Protein AF-A0A850SJZ0-F1 (afdb_monomer)

Sequence (212 aa):
MTDNAKHLRLLLIAAGLAAIGAVYGGTVFASHSFEAGVSGNTIPDNTHVRLDGLTLPAGGVLPLYDASPNFVSGHFLMRAPCDPDTHVPYVTVIAGHVDESAHGTYVDKMPLYYILHASTADSCVYHAHMPDPLNGGAPKITDVALVNLSGESVSFGPGDAADINVQRVLGSMSSAPYDEMKLPADLEHGNPVFDLNDENPDNDGLGFVHEE

Radius of gyration: 21.16 Å; Cα contacts (8 Å, |Δi|>4): 447; chains: 1; bounding box: 70×50×44 Å

Foldseek 3Di:
DDPVVVVVVVVVVVVVVVVVVVVPPDDDDDDDLDDPDLDDDDDKDKFKFDQAQDKAFAQRKFWGFAQPFWFFWDKKKWKAFADQPPRWHQKFKKFEDDDPDLQQDDIWTFEWEWDPVVADPGITMTMGIRRQPAPDTYVTGRTIMITRNNNGMGHGHPPTMMMDITSDTPGGCVVPTDNDGDDPVNDHDTHNYAYLPDPPPCRPSSRDDPDD

Mean predicted aligned error: 11.64 Å

Nearest PDB structures (foldseek):
  6yf6-assembly1_B  TM=3.126E-01  e=2.453E-01  Enterobacter cloacae subsp. cloacae ATCC 13047
  6e1r-assembly1_B  TM=1.909E-01  e=1.849E-01  Acinetobacter phage vB_ApiP_P1
  8f65-assembly1_B  TM=2.297E-01  e=1.007E+00  Orthopoxvirus vaccinia
  8hif-assembly1_C2  TM=1.872E-01  e=1.128E+00  Singapore grouper iridovirus

Solvent-accessible surface area (backbone atoms only — not comparable to full-atom values): 12164 Å² total; per-residue (Å²): 134,64,70,69,64,55,54,54,52,53,53,53,52,53,51,53,53,53,52,57,59,64,76,66,71,77,80,88,81,82,84,76,92,75,65,97,71,85,78,77,98,59,81,66,46,75,49,77,44,84,35,45,78,42,69,45,44,48,75,29,73,45,83,71,45,76,48,73,61,31,22,41,27,36,40,37,38,37,34,41,39,43,43,92,88,76,64,33,36,59,51,22,47,34,28,6,35,82,47,101,43,70,71,53,12,29,46,27,52,42,46,30,35,48,38,71,94,76,35,52,101,75,32,42,27,33,41,28,53,37,45,37,94,80,77,45,50,31,85,56,24,26,28,34,30,40,33,20,56,66,74,49,68,46,66,31,49,89,82,18,28,39,37,39,40,37,54,41,74,79,52,37,45,91,82,59,62,66,94,55,66,33,52,75,87,77,56,72,59,49,34,61,69,28,65,67,78,58,90,52,90,73,56,79,68,76,63,53,76,87,80,131

Secondary structure (DSSP, 8-state):
--THHHHHHHHHHHHHHHHHHHHT-S---------TT--SSPPPEEEEEE-TT-EE-TT-EEEEEE-TTEEEEEEEEEEE-B-TTT--BSSEEEEEE--SSGGG-EEEEPPEEE-GGG-BTTBEEEEEEES-SSS-S-SSBSEEEEE--SSS-EEPPTT-EEEEEEEEEEEETTTS--SS-B-GGGPPSS--EEETTS--TT--SSS-----

Structure (mmCIF, N/CA/C/O backbone):
data_AF-A0A850SJZ0-F1
#
_entry.id   AF-A0A850SJZ0-F1
#
loop_
_atom_site.group_PDB
_atom_site.id
_atom_site.type_symbol
_atom_site.label_atom_id
_atom_site.label_alt_id
_atom_site.label_comp_id
_atom_site.label_asym_id
_atom_site.label_entity_id
_atom_site.label_seq_id
_atom_site.pdbx_PDB_ins_code
_atom_site.Cartn_x
_atom_site.Cartn_y
_atom_site.Cartn_z
_atom_site.occupancy
_atom_site.B_iso_or_equiv
_atom_site.auth_seq_id
_atom_site.auth_comp_id
_atom_site.auth_asym_id
_atom_site.auth_atom_id
_atom_site.pdbx_PDB_model_num
ATOM 1 N N . MET A 1 1 ? -47.475 32.880 -14.400 1.00 51.44 1 MET A N 1
ATOM 2 C CA . MET A 1 1 ? -46.720 31.951 -13.527 1.00 51.44 1 MET A CA 1
ATOM 3 C C . MET A 1 1 ? -47.004 32.332 -12.087 1.00 51.44 1 MET A C 1
ATOM 5 O O . MET A 1 1 ? -46.676 33.445 -11.704 1.00 51.44 1 MET A O 1
ATOM 9 N N . THR A 1 2 ? -47.703 31.470 -11.356 1.00 49.41 2 THR A N 1
ATOM 10 C CA . THR A 1 2 ? -48.229 31.716 -10.004 1.00 49.41 2 THR A CA 1
ATOM 11 C C . THR A 1 2 ? -47.115 31.770 -8.948 1.00 49.41 2 THR A C 1
ATOM 13 O O . THR A 1 2 ? -46.137 31.028 -9.044 1.00 49.41 2 THR A O 1
ATOM 16 N N . ASP A 1 3 ? -47.260 32.645 -7.945 1.00 58.44 3 ASP A N 1
ATOM 17 C CA . ASP A 1 3 ? -46.263 32.926 -6.887 1.00 58.44 3 ASP A CA 1
ATOM 18 C C . ASP A 1 3 ? -45.772 31.681 -6.131 1.00 58.44 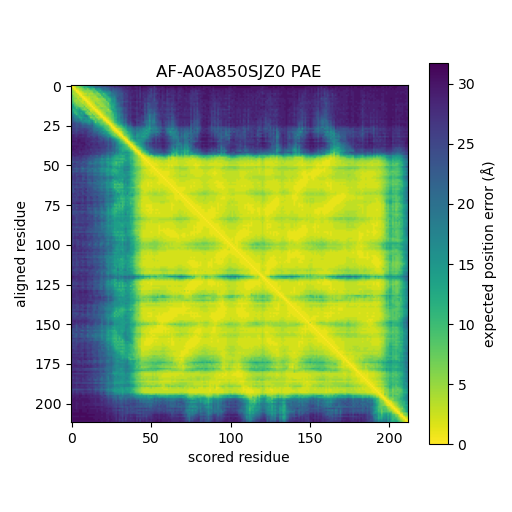3 ASP A C 1
ATOM 20 O O . ASP A 1 3 ? -44.604 31.590 -5.752 1.00 58.44 3 ASP A O 1
ATOM 24 N N . ASN A 1 4 ? -46.618 30.656 -6.014 1.00 51.31 4 ASN A N 1
ATOM 25 C CA . ASN A 1 4 ? -46.263 29.384 -5.381 1.00 51.31 4 ASN A CA 1
ATOM 26 C C . ASN A 1 4 ? -45.086 28.670 -6.066 1.00 51.31 4 ASN A C 1
ATOM 28 O O . ASN A 1 4 ? -44.299 27.999 -5.400 1.00 51.31 4 ASN A O 1
ATOM 32 N N . ALA A 1 5 ? -44.906 28.851 -7.378 1.00 51.59 5 ALA A N 1
ATOM 33 C CA . ALA A 1 5 ? -43.788 28.253 -8.104 1.00 51.59 5 ALA A CA 1
ATOM 34 C C . ALA A 1 5 ? -42.444 28.943 -7.802 1.00 51.59 5 ALA A C 1
ATOM 36 O O . ALA A 1 5 ? -41.392 28.322 -7.950 1.00 51.59 5 ALA A O 1
ATOM 37 N N . LYS A 1 6 ? -42.455 30.213 -7.373 1.00 52.62 6 LYS A N 1
ATOM 38 C CA . LYS A 1 6 ? -41.239 30.953 -6.992 1.00 52.62 6 LYS A CA 1
ATOM 39 C C . LYS A 1 6 ? -40.794 30.602 -5.573 1.00 52.62 6 LYS A C 1
ATOM 41 O O . LYS A 1 6 ? -39.605 30.382 -5.359 1.00 52.62 6 LYS A O 1
ATOM 46 N N . HIS A 1 7 ? -41.735 30.467 -4.637 1.00 50.53 7 HIS A N 1
ATOM 47 C CA . HIS A 1 7 ? -41.432 30.072 -3.257 1.00 50.53 7 HIS A CA 1
ATOM 48 C C . HIS A 1 7 ? -40.914 28.634 -3.153 1.00 50.53 7 HIS A C 1
ATOM 50 O O . HIS A 1 7 ? -39.948 28.389 -2.433 1.00 50.53 7 HIS A O 1
ATOM 56 N N . LEU A 1 8 ? -41.473 27.707 -3.938 1.00 50.34 8 LEU A N 1
ATOM 57 C CA . LEU A 1 8 ? -40.989 26.326 -3.995 1.00 50.34 8 LEU A CA 1
ATOM 58 C C . LEU A 1 8 ? -39.558 26.234 -4.556 1.00 50.34 8 LEU A C 1
ATOM 60 O O . LEU A 1 8 ? -38.746 25.460 -4.060 1.00 50.34 8 LEU A O 1
ATOM 64 N N . ARG A 1 9 ? -39.219 27.068 -5.551 1.00 52.75 9 ARG A N 1
ATOM 65 C CA . ARG A 1 9 ? -37.856 27.147 -6.103 1.00 52.75 9 ARG A CA 1
ATOM 66 C C . ARG A 1 9 ? -36.856 27.738 -5.108 1.00 52.75 9 ARG A C 1
ATOM 68 O O . ARG A 1 9 ? -35.749 27.223 -5.014 1.00 52.75 9 ARG A O 1
ATOM 75 N N . LEU A 1 10 ? -37.237 28.766 -4.345 1.00 55.41 10 LEU A N 1
ATOM 76 C CA . LEU A 1 10 ? -36.365 29.331 -3.306 1.00 55.41 10 LEU A CA 1
ATOM 77 C C . LEU A 1 10 ? -36.090 28.332 -2.170 1.00 55.41 10 LEU A C 1
ATOM 79 O O . LEU A 1 10 ? -34.952 28.225 -1.721 1.00 55.41 10 LEU A O 1
ATOM 83 N N . LEU A 1 11 ? -37.108 27.579 -1.741 1.00 54.34 11 LEU A N 1
ATOM 84 C CA . LEU A 1 11 ? -36.972 26.553 -0.699 1.00 54.34 11 LEU A CA 1
ATOM 85 C C . LEU A 1 11 ? -36.051 25.401 -1.128 1.00 54.34 11 LEU A C 1
ATOM 87 O O . LEU A 1 11 ? -35.230 24.952 -0.332 1.00 54.34 11 LEU A O 1
ATOM 91 N N . LEU A 1 12 ? -36.130 24.967 -2.389 1.00 52.19 12 LEU A N 1
ATOM 92 C CA . LEU A 1 12 ? -35.248 23.924 -2.928 1.00 52.19 12 LEU A CA 1
ATOM 93 C C . LEU A 1 12 ? -33.784 24.382 -3.030 1.00 52.19 12 LEU A C 1
ATOM 95 O O . LEU A 1 12 ? -32.880 23.602 -2.742 1.00 52.19 12 LEU A O 1
ATOM 99 N N . ILE A 1 13 ? -33.539 25.649 -3.378 1.00 55.31 13 ILE A N 1
ATOM 100 C CA . ILE A 1 13 ? -32.178 26.213 -3.432 1.00 55.31 13 ILE A CA 1
ATOM 101 C C . ILE A 1 13 ? -31.584 26.346 -2.021 1.00 55.31 13 ILE A C 1
ATOM 103 O O . ILE A 1 13 ? -30.422 26.003 -1.808 1.00 55.31 13 ILE A O 1
ATOM 107 N N . ALA A 1 14 ? -32.380 26.789 -1.042 1.00 52.88 14 ALA A N 1
ATOM 108 C CA . ALA A 1 14 ? -31.935 26.918 0.346 1.00 52.88 14 ALA A CA 1
ATOM 109 C C . ALA A 1 14 ? -31.625 25.555 0.996 1.00 52.88 14 ALA A C 1
ATOM 111 O O . ALA A 1 14 ? -30.626 25.429 1.702 1.00 52.88 14 ALA A O 1
ATOM 112 N N . ALA A 1 15 ? -32.427 24.523 0.712 1.00 52.44 15 ALA A N 1
ATOM 113 C CA . ALA A 1 15 ? -32.164 23.159 1.174 1.00 52.44 15 ALA A CA 1
ATOM 114 C C . ALA A 1 15 ? -30.906 22.553 0.522 1.00 52.44 15 ALA A C 1
ATOM 116 O O . ALA A 1 15 ? -30.127 21.887 1.201 1.00 52.44 15 ALA A O 1
ATOM 117 N N . GLY A 1 16 ? -30.665 22.834 -0.765 1.00 47.16 16 GLY A N 1
ATOM 118 C CA . GLY A 1 16 ? -29.454 22.399 -1.467 1.00 47.16 16 GLY A CA 1
ATOM 119 C C . GLY A 1 16 ? -28.173 23.019 -0.902 1.00 47.16 16 GLY A C 1
ATOM 120 O O . GLY A 1 16 ? -27.184 22.318 -0.709 1.00 47.16 16 GLY A O 1
ATOM 121 N N . LEU A 1 17 ? -28.194 24.311 -0.559 1.00 48.31 17 LEU A N 1
ATOM 122 C CA . LEU A 1 17 ? -27.042 24.994 0.045 1.00 48.31 17 LEU A CA 1
ATOM 123 C C . LEU A 1 17 ? -26.769 24.539 1.487 1.00 48.31 17 LEU A C 1
ATOM 125 O O . LEU A 1 17 ? -25.610 24.388 1.868 1.00 48.31 17 LEU A O 1
ATOM 129 N N . ALA A 1 18 ? -27.813 24.264 2.275 1.00 48.41 18 ALA A N 1
ATOM 130 C CA . ALA A 1 18 ? -27.659 23.723 3.626 1.00 48.41 18 ALA A CA 1
ATOM 131 C C . ALA A 1 18 ? -27.110 22.282 3.627 1.00 48.41 18 ALA A C 1
ATOM 133 O O . ALA A 1 18 ? -26.319 21.933 4.502 1.00 48.41 18 ALA A O 1
ATOM 134 N N . ALA A 1 19 ? -27.462 21.467 2.626 1.00 48.28 19 ALA A N 1
ATOM 135 C CA . ALA A 1 19 ? -26.915 20.120 2.470 1.00 48.28 19 ALA A CA 1
ATOM 136 C C . ALA A 1 19 ? -25.419 20.132 2.108 1.00 48.28 19 ALA A C 1
ATOM 138 O O . ALA A 1 19 ? -24.661 19.324 2.634 1.00 48.28 19 ALA A O 1
ATOM 139 N N . ILE A 1 20 ? -24.965 21.085 1.285 1.00 48.12 20 ILE A N 1
ATOM 140 C CA . ILE A 1 20 ? -23.541 21.208 0.922 1.00 48.12 20 ILE A CA 1
ATOM 141 C C . ILE A 1 20 ? -22.695 21.642 2.133 1.00 48.12 20 ILE A C 1
ATOM 143 O O . ILE A 1 20 ? -21.594 21.132 2.326 1.00 48.12 20 ILE A O 1
ATOM 147 N N . GLY A 1 21 ? -23.220 22.525 2.991 1.00 41.19 21 GLY A N 1
ATOM 148 C CA . GLY A 1 21 ? -22.529 22.959 4.213 1.00 41.19 21 GLY A CA 1
ATOM 149 C C . GLY A 1 21 ? -22.408 21.877 5.294 1.00 41.19 21 GLY A C 1
ATOM 150 O O . GLY A 1 21 ? -21.453 21.896 6.065 1.00 41.19 21 GLY A O 1
ATOM 151 N N . ALA A 1 22 ? -23.338 20.917 5.339 1.00 47.00 22 ALA A N 1
ATOM 152 C CA . ALA A 1 22 ? -23.324 19.826 6.317 1.00 47.00 22 ALA A CA 1
ATOM 153 C C . ALA A 1 22 ? -22.385 18.666 5.934 1.00 47.00 22 ALA A C 1
ATOM 155 O O . ALA A 1 22 ? -21.908 17.960 6.817 1.00 47.00 22 ALA A O 1
ATOM 156 N N . VAL A 1 23 ? -22.087 18.479 4.642 1.00 48.69 23 VAL A N 1
ATOM 157 C CA . VAL A 1 23 ? -21.205 17.393 4.168 1.00 48.69 23 VAL A CA 1
ATOM 158 C C . VAL A 1 23 ? -19.716 17.733 4.347 1.00 48.69 23 VAL A C 1
ATOM 160 O O . VAL A 1 23 ? -18.896 16.832 4.479 1.00 48.69 23 VAL A O 1
ATOM 163 N N . TYR A 1 24 ? -19.360 19.018 4.451 1.00 45.69 24 TYR A N 1
ATOM 164 C CA . TYR A 1 24 ? -17.977 19.485 4.648 1.00 45.69 24 TYR A CA 1
ATOM 165 C C . TYR A 1 24 ? -17.712 20.034 6.059 1.00 45.69 24 TYR A C 1
ATOM 167 O O . TYR A 1 24 ? -16.900 20.940 6.256 1.00 45.69 24 TYR A O 1
ATOM 175 N N . GLY A 1 25 ? -18.396 19.477 7.060 1.00 40.09 25 GLY A N 1
ATOM 176 C CA . GLY A 1 25 ? -18.125 19.734 8.471 1.00 40.09 25 GLY A CA 1
ATOM 177 C C . GLY A 1 25 ? -16.772 19.173 8.918 1.00 40.09 25 GLY A C 1
ATOM 178 O O . GLY A 1 25 ? -16.722 18.124 9.543 1.00 40.09 25 GLY A O 1
ATOM 179 N N . GLY A 1 26 ? -15.696 19.908 8.628 1.00 48.97 26 GLY A N 1
ATOM 180 C CA . GLY A 1 26 ? -14.505 19.999 9.475 1.00 48.97 26 GLY A CA 1
ATOM 181 C C . GLY A 1 26 ? -13.497 18.851 9.433 1.00 48.97 26 GLY A C 1
ATOM 182 O O . GLY A 1 26 ? -13.358 18.131 10.410 1.00 48.97 26 GLY A O 1
ATOM 183 N N . THR A 1 27 ? -12.666 18.809 8.392 1.00 46.19 27 THR A N 1
ATOM 184 C CA . THR A 1 27 ? -11.264 18.368 8.509 1.00 46.19 27 THR A CA 1
ATOM 185 C C . THR A 1 27 ? -10.420 19.240 7.584 1.00 46.19 27 THR A C 1
ATOM 187 O O . THR A 1 27 ? -10.569 19.185 6.364 1.00 46.19 27 THR A O 1
ATOM 190 N N . VAL A 1 28 ? -9.573 20.096 8.157 1.00 38.41 28 VAL A N 1
ATOM 191 C CA . VAL A 1 28 ? -8.535 20.809 7.403 1.00 38.41 28 VAL A CA 1
ATOM 192 C C . VAL A 1 28 ? -7.341 19.869 7.333 1.00 38.41 28 VAL A C 1
ATOM 194 O O . VAL A 1 28 ? -6.724 19.595 8.358 1.00 38.41 28 VAL A O 1
ATOM 197 N N . PHE A 1 29 ? -7.043 19.354 6.143 1.00 43.47 29 PHE A N 1
ATOM 198 C CA . PHE A 1 29 ? -5.840 18.564 5.907 1.00 43.47 29 PHE A CA 1
ATOM 199 C C . PHE A 1 29 ? -4.697 19.510 5.563 1.00 43.47 29 PHE A C 1
ATOM 201 O O . PHE A 1 29 ? -4.763 20.246 4.579 1.00 43.47 29 PHE A O 1
ATOM 208 N N . ALA A 1 30 ? -3.659 19.505 6.391 1.00 31.55 30 ALA A N 1
ATOM 209 C CA . ALA A 1 30 ? -2.371 20.054 6.013 1.00 31.55 30 ALA A CA 1
ATOM 210 C C . ALA A 1 30 ? -1.538 18.893 5.457 1.00 31.55 30 ALA A C 1
ATOM 212 O O . ALA A 1 30 ? -1.035 18.080 6.228 1.00 31.55 30 ALA A O 1
ATOM 213 N N . SER A 1 31 ? -1.431 18.786 4.130 1.00 39.19 31 SER A N 1
ATOM 214 C CA . SER A 1 31 ? -0.397 17.951 3.519 1.00 39.19 31 SER A CA 1
ATOM 215 C C . SER A 1 31 ? 0.892 18.769 3.447 1.00 39.19 31 SER A C 1
ATOM 217 O O . SER A 1 31 ? 0.898 19.929 3.025 1.00 39.19 31 SER A O 1
ATOM 219 N N . HIS A 1 32 ? 1.996 18.195 3.917 1.00 39.34 32 HIS A N 1
ATOM 220 C CA . HIS A 1 32 ? 3.305 18.834 3.875 1.00 39.34 32 HIS A CA 1
ATOM 221 C C . HIS A 1 32 ? 4.203 18.035 2.932 1.00 39.34 32 HIS A C 1
ATOM 223 O O . HIS A 1 32 ? 4.752 17.013 3.314 1.00 39.34 32 HIS A O 1
ATOM 229 N N . SER A 1 33 ? 4.399 18.520 1.705 1.00 40.00 33 SER A N 1
ATOM 230 C CA . SER A 1 33 ? 5.381 17.979 0.751 1.00 40.00 33 SER A CA 1
ATOM 231 C C . SER A 1 33 ? 6.825 18.419 1.068 1.00 40.00 33 SER A C 1
ATOM 233 O O . SER A 1 33 ? 7.632 18.605 0.159 1.00 40.00 33 SER A O 1
ATOM 235 N N . PHE A 1 34 ? 7.146 18.675 2.341 1.00 38.09 34 PHE A N 1
ATOM 236 C CA . PHE A 1 34 ? 8.457 19.161 2.774 1.00 38.09 34 PHE A CA 1
ATOM 237 C C . PHE A 1 34 ? 9.263 18.026 3.411 1.00 38.09 34 PHE A C 1
ATOM 239 O O . PHE A 1 34 ? 9.360 17.929 4.629 1.00 38.09 34 PHE A O 1
ATOM 246 N N . GLU A 1 35 ? 9.918 17.222 2.577 1.00 40.75 35 GLU A N 1
ATOM 247 C CA . GLU A 1 35 ? 11.241 16.720 2.939 1.00 40.75 35 GLU A CA 1
ATOM 248 C C . GLU A 1 35 ? 12.285 17.677 2.365 1.00 40.75 35 GLU A C 1
ATOM 250 O O . GLU A 1 35 ? 12.210 18.120 1.214 1.00 40.75 35 GLU A O 1
ATOM 255 N N . ALA A 1 36 ? 13.250 18.054 3.198 1.00 34.31 36 ALA A N 1
ATOM 256 C CA . ALA A 1 36 ? 14.360 18.899 2.804 1.00 34.31 36 ALA A CA 1
ATOM 257 C C . ALA A 1 36 ? 15.177 18.211 1.693 1.00 34.31 36 ALA A C 1
ATOM 259 O O . ALA A 1 36 ? 16.064 17.416 1.981 1.00 34.31 36 ALA A O 1
ATOM 260 N N . GLY A 1 37 ? 14.904 18.540 0.424 1.00 38.34 37 GLY A N 1
ATOM 261 C CA . GLY A 1 37 ? 15.808 18.208 -0.681 1.00 38.34 37 GLY A CA 1
ATOM 262 C C . GLY A 1 37 ? 15.217 17.579 -1.942 1.00 38.34 37 GLY A C 1
ATOM 263 O O . GLY A 1 37 ? 15.934 16.829 -2.612 1.00 38.34 37 GLY A O 1
ATOM 264 N N . VAL A 1 38 ? 13.989 17.906 -2.362 1.00 42.34 38 VAL A N 1
ATOM 265 C CA . VAL A 1 38 ? 13.648 17.706 -3.784 1.00 42.34 38 VAL A CA 1
ATOM 266 C C . VAL A 1 38 ? 14.448 18.719 -4.612 1.00 42.34 38 VAL A C 1
ATOM 268 O O . VAL A 1 38 ? 14.081 19.882 -4.754 1.00 42.34 38 VAL A O 1
ATOM 271 N N . SER A 1 39 ? 15.602 18.274 -5.109 1.00 40.22 39 SER A N 1
ATOM 272 C CA . SER A 1 39 ? 16.396 18.970 -6.124 1.00 40.22 39 SER A CA 1
ATOM 273 C C . SER A 1 39 ? 16.107 18.349 -7.491 1.00 40.22 39 SER A C 1
ATOM 275 O O . SER A 1 39 ? 16.222 17.134 -7.646 1.00 40.22 39 SER A O 1
ATOM 277 N N . GLY A 1 40 ? 15.710 19.162 -8.477 1.00 53.31 40 GLY A N 1
ATOM 278 C CA . GLY A 1 40 ? 15.494 18.711 -9.857 1.00 53.31 40 GLY A CA 1
ATOM 279 C C . GLY A 1 40 ? 14.222 19.248 -10.522 1.00 53.31 40 GLY A C 1
ATOM 280 O O . GLY A 1 40 ? 13.590 20.175 -10.029 1.00 53.31 40 GLY A O 1
ATOM 281 N N . ASN A 1 41 ? 13.869 18.653 -11.668 1.00 51.41 41 ASN A N 1
ATOM 282 C CA . ASN A 1 41 ? 12.732 19.028 -12.525 1.00 51.41 41 ASN A CA 1
ATOM 283 C C . ASN A 1 41 ? 11.428 18.265 -12.196 1.00 51.41 41 ASN A C 1
ATOM 285 O O . ASN A 1 41 ? 10.561 18.146 -13.060 1.00 51.41 41 ASN A O 1
ATOM 289 N N . THR A 1 42 ? 11.288 17.699 -10.996 1.00 55.94 42 THR A N 1
ATOM 290 C CA . THR A 1 42 ? 10.080 16.964 -10.586 1.00 55.94 42 THR A CA 1
ATOM 291 C C . THR A 1 42 ? 9.233 17.827 -9.659 1.00 55.94 42 THR A C 1
ATOM 293 O O . THR A 1 42 ? 9.749 18.447 -8.732 1.00 55.94 42 THR A O 1
ATOM 296 N N . ILE A 1 43 ? 7.929 17.895 -9.928 1.00 58.28 43 ILE A N 1
ATOM 297 C CA . ILE A 1 43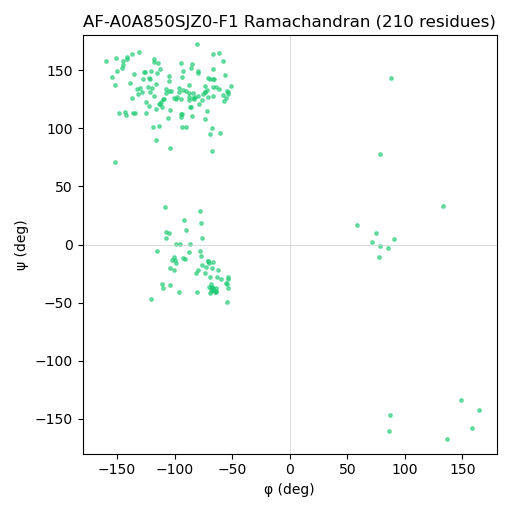 ? 6.955 18.485 -9.006 1.00 58.28 43 ILE A CA 1
ATOM 298 C C . ILE A 1 43 ? 6.558 17.358 -8.047 1.00 58.28 43 ILE A C 1
ATOM 300 O O . ILE A 1 43 ? 6.054 16.346 -8.536 1.00 58.28 43 ILE A O 1
ATOM 304 N N . PRO A 1 44 ? 6.807 17.485 -6.731 1.00 65.62 44 PRO A N 1
ATOM 305 C CA . PRO A 1 44 ? 6.317 16.519 -5.760 1.00 65.62 44 PRO A CA 1
ATOM 306 C C . PRO A 1 44 ? 4.796 16.432 -5.846 1.00 65.62 44 PRO A C 1
ATOM 308 O O . PRO A 1 44 ? 4.122 17.463 -5.809 1.00 65.62 44 PRO A O 1
ATOM 311 N N . ASP A 1 45 ? 4.277 15.218 -5.966 1.00 78.69 45 ASP A N 1
ATOM 312 C CA . ASP A 1 45 ? 2.841 14.948 -5.966 1.00 78.69 45 ASP A CA 1
ATOM 313 C C . ASP A 1 45 ? 2.451 14.343 -4.615 1.00 78.69 45 ASP A C 1
ATOM 315 O O . ASP A 1 45 ? 3.246 13.637 -3.987 1.00 78.69 45 ASP A O 1
ATOM 319 N N . ASN A 1 46 ? 1.259 14.666 -4.123 1.00 83.19 46 ASN A N 1
ATOM 320 C CA . ASN A 1 46 ? 0.734 14.061 -2.907 1.00 83.19 46 ASN A CA 1
ATOM 321 C C . ASN A 1 46 ? -0.744 13.711 -3.082 1.00 83.19 46 ASN A C 1
ATOM 323 O O . ASN A 1 46 ? -1.565 14.576 -3.395 1.00 83.19 46 ASN A O 1
ATOM 327 N N . THR A 1 47 ? -1.075 12.451 -2.816 1.00 85.31 47 THR A N 1
ATOM 328 C CA . THR A 1 47 ? -2.446 11.970 -2.696 1.00 85.31 47 THR A CA 1
ATOM 329 C C . THR A 1 47 ? -2.766 11.611 -1.251 1.00 85.31 47 THR A C 1
ATOM 331 O O . THR A 1 47 ? -2.119 10.751 -0.665 1.00 85.31 47 THR A O 1
ATOM 334 N N . HIS A 1 48 ? -3.832 12.211 -0.719 1.00 89.12 48 HIS A N 1
ATOM 335 C CA . HIS A 1 48 ? -4.375 11.895 0.598 1.00 89.12 48 HIS A CA 1
ATOM 336 C C . HIS A 1 48 ? -5.765 11.266 0.460 1.00 89.12 48 HIS A C 1
ATOM 338 O O . HIS A 1 48 ? -6.685 11.887 -0.081 1.00 89.12 48 HIS A O 1
ATOM 344 N N . VAL A 1 49 ? -5.933 10.049 0.969 1.00 91.69 49 VAL A N 1
ATOM 345 C CA . VAL A 1 49 ? -7.177 9.278 0.902 1.00 91.69 49 VAL A CA 1
ATOM 346 C C . VAL A 1 49 ? -7.699 9.052 2.311 1.00 91.69 49 VAL A C 1
ATOM 348 O O . VAL A 1 49 ? -7.084 8.364 3.121 1.00 91.69 49 VAL A O 1
ATOM 351 N N . ARG A 1 50 ? -8.879 9.604 2.594 1.00 92.88 50 ARG A N 1
ATOM 352 C CA . ARG A 1 50 ? -9.626 9.263 3.805 1.00 92.88 50 ARG A CA 1
ATOM 353 C C . ARG A 1 50 ? -10.180 7.852 3.679 1.00 92.88 50 ARG A C 1
ATOM 355 O O . ARG A 1 50 ? -10.869 7.555 2.703 1.00 92.88 50 ARG A O 1
ATOM 362 N N . LEU A 1 51 ? -9.898 7.016 4.671 1.00 95.00 51 LEU A N 1
ATOM 363 C CA . LEU A 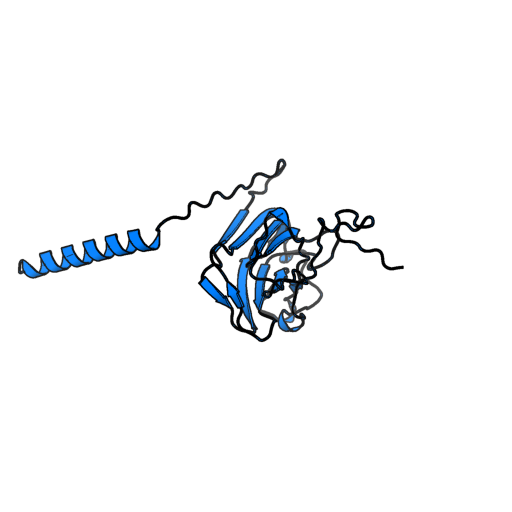1 51 ? -10.410 5.650 4.735 1.00 95.00 51 LEU A CA 1
ATOM 364 C C . LEU A 1 51 ? -11.549 5.523 5.745 1.00 95.00 51 LEU A C 1
ATOM 366 O O . LEU A 1 51 ? -12.342 4.594 5.653 1.00 95.00 51 LEU A O 1
ATOM 370 N N . ASP A 1 52 ? -11.658 6.458 6.686 1.00 92.12 52 ASP A N 1
ATOM 371 C CA . ASP A 1 52 ? -12.622 6.401 7.774 1.00 92.12 52 ASP A CA 1
ATOM 372 C C . ASP A 1 52 ? -14.075 6.198 7.308 1.00 92.12 52 ASP A C 1
ATOM 374 O O . ASP A 1 52 ? -14.591 6.897 6.435 1.00 92.12 52 ASP A O 1
ATOM 378 N N . GLY A 1 53 ? -14.745 5.209 7.908 1.00 91.31 53 GLY A N 1
ATOM 379 C CA . GLY A 1 53 ? -16.119 4.841 7.563 1.00 91.31 53 GLY A CA 1
ATOM 380 C C . GLY A 1 53 ? -16.261 4.000 6.290 1.00 91.31 53 GLY A C 1
ATOM 381 O O . GLY A 1 53 ? -17.383 3.614 5.954 1.00 91.31 53 GLY A O 1
ATOM 382 N N . LEU A 1 54 ? -15.164 3.683 5.592 1.00 95.12 54 LEU A N 1
ATOM 383 C CA . LEU A 1 54 ? -15.171 2.700 4.512 1.00 95.12 54 LEU A CA 1
ATOM 384 C C . LEU A 1 54 ? -15.126 1.275 5.076 1.00 95.12 54 LEU A C 1
ATOM 386 O O . LEU A 1 54 ? -14.478 0.991 6.084 1.00 95.12 54 LEU A O 1
ATOM 390 N N . THR A 1 55 ? -15.773 0.355 4.366 1.00 97.06 55 THR A N 1
ATOM 391 C CA . THR A 1 55 ? -15.630 -1.086 4.584 1.00 97.06 55 THR A CA 1
ATOM 392 C C . THR A 1 55 ? -15.162 -1.722 3.285 1.00 97.06 55 THR A C 1
ATOM 394 O O . THR A 1 55 ? -15.861 -1.659 2.272 1.00 97.06 55 THR A O 1
ATOM 397 N N . LEU A 1 56 ? -13.987 -2.345 3.314 1.00 96.06 56 LEU A N 1
ATOM 398 C CA . LEU A 1 56 ? -13.429 -3.082 2.189 1.00 96.06 56 LEU A CA 1
ATOM 399 C C . LEU A 1 56 ? -13.831 -4.560 2.327 1.00 96.06 56 LEU A C 1
ATOM 401 O O . LEU A 1 56 ? -13.390 -5.214 3.274 1.00 96.06 56 LEU A O 1
ATOM 405 N N . PRO A 1 57 ? -14.681 -5.112 1.441 1.00 96.31 57 PRO A N 1
ATOM 406 C CA . PRO A 1 57 ? -15.073 -6.519 1.515 1.00 96.31 57 PRO A CA 1
ATOM 407 C C . PRO A 1 57 ? -13.883 -7.445 1.239 1.00 96.31 57 PRO A C 1
ATOM 409 O O . PRO A 1 57 ? -12.881 -7.007 0.678 1.00 96.31 57 PRO A O 1
ATOM 412 N N . ALA A 1 58 ? -14.002 -8.726 1.593 1.00 95.12 58 ALA A N 1
ATOM 413 C CA . ALA A 1 58 ? -13.004 -9.738 1.244 1.00 95.12 58 ALA A CA 1
ATOM 414 C C . ALA A 1 58 ? -12.749 -9.772 -0.276 1.00 95.12 58 ALA A C 1
ATOM 416 O O . ALA A 1 58 ? -13.693 -9.768 -1.070 1.00 95.12 58 ALA A O 1
ATOM 417 N N . GLY A 1 59 ? -11.478 -9.769 -0.683 1.00 91.00 59 GLY A N 1
ATOM 418 C CA . GLY A 1 59 ? -11.052 -9.637 -2.082 1.00 91.00 59 GLY A CA 1
ATOM 419 C C . GLY A 1 59 ? -11.256 -8.240 -2.680 1.00 91.00 59 GLY A C 1
ATOM 420 O O . GLY A 1 59 ? -10.991 -8.032 -3.862 1.00 91.00 59 GLY A O 1
ATOM 421 N N . GLY A 1 60 ? -11.746 -7.279 -1.894 1.00 93.12 60 GLY A N 1
ATOM 422 C CA . GLY A 1 60 ? -11.934 -5.900 -2.317 1.00 93.12 60 GLY A CA 1
ATOM 423 C C . GLY A 1 60 ? -10.601 -5.214 -2.598 1.00 93.12 60 GLY A C 1
ATOM 424 O O . GLY A 1 60 ? -9.623 -5.418 -1.878 1.00 93.12 60 GLY A O 1
ATOM 425 N N . VAL A 1 61 ? -10.593 -4.368 -3.626 1.00 92.69 61 VAL A N 1
ATOM 426 C CA . VAL A 1 61 ? -9.445 -3.552 -4.029 1.00 92.69 61 VAL A CA 1
ATOM 427 C C . VAL A 1 61 ? -9.853 -2.085 -3.973 1.00 92.69 61 VAL A C 1
ATOM 429 O O . VAL A 1 61 ? -10.895 -1.710 -4.511 1.00 92.69 61 VAL A O 1
ATOM 432 N N . LEU A 1 62 ? -9.028 -1.260 -3.337 1.00 95.38 62 LEU A N 1
ATOM 433 C CA . LEU A 1 62 ? -9.147 0.191 -3.322 1.00 95.38 62 LEU A CA 1
ATOM 434 C C . LEU A 1 62 ? -7.884 0.793 -3.957 1.00 95.38 62 LEU A C 1
ATOM 436 O O . LEU A 1 62 ? -6.845 0.854 -3.294 1.00 95.38 62 LEU A O 1
ATOM 440 N N . PRO A 1 63 ? -7.948 1.224 -5.228 1.00 93.31 63 PRO A N 1
ATOM 441 C CA . PRO A 1 63 ? -6.860 1.961 -5.861 1.00 93.31 63 PRO A CA 1
ATOM 442 C C . PRO A 1 63 ? -6.610 3.273 -5.115 1.00 93.31 63 PRO A C 1
ATOM 444 O O . PRO A 1 63 ? -7.562 3.992 -4.800 1.00 93.31 63 PRO A O 1
ATOM 447 N N . LEU A 1 64 ? -5.345 3.579 -4.834 1.00 93.94 64 LEU A N 1
ATOM 448 C CA . LEU A 1 64 ? -4.950 4.813 -4.153 1.00 93.94 64 LEU A CA 1
ATOM 449 C C . LEU A 1 64 ? -4.222 5.778 -5.087 1.00 93.94 64 LEU A C 1
ATOM 451 O O . LEU A 1 64 ? -4.417 6.985 -4.973 1.00 93.94 64 LEU A O 1
ATOM 455 N N . TYR A 1 65 ? -3.389 5.261 -5.991 1.00 93.50 65 TYR A N 1
ATOM 456 C CA . TYR A 1 65 ? -2.567 6.083 -6.873 1.00 93.50 65 TYR A CA 1
ATOM 457 C C . TYR A 1 65 ? -2.220 5.354 -8.168 1.00 93.50 65 TYR A C 1
ATOM 459 O O . TYR A 1 65 ? -1.992 4.146 -8.140 1.00 93.50 65 TYR A O 1
ATOM 467 N N . ASP A 1 66 ? -2.158 6.111 -9.263 1.00 89.81 66 ASP A N 1
ATOM 468 C CA . ASP A 1 66 ? -1.737 5.666 -10.592 1.00 89.81 66 ASP A CA 1
ATOM 469 C C . ASP A 1 66 ? -0.952 6.806 -11.266 1.00 89.81 66 ASP A C 1
ATOM 471 O O . ASP A 1 66 ? -1.490 7.882 -11.545 1.00 89.81 66 ASP A O 1
ATOM 475 N N . ALA A 1 67 ? 0.339 6.577 -11.491 1.00 89.81 67 ALA A N 1
ATOM 476 C CA . ALA A 1 67 ? 1.254 7.477 -12.191 1.00 89.81 67 ALA A CA 1
ATOM 477 C C . ALA A 1 67 ? 1.629 6.980 -13.591 1.00 89.81 67 ALA A C 1
ATOM 479 O O . ALA A 1 67 ? 2.552 7.526 -14.217 1.00 89.81 67 ALA A O 1
ATOM 480 N N . SER A 1 68 ? 0.942 5.955 -14.098 1.00 82.50 68 SER A N 1
ATOM 481 C CA . SER A 1 68 ? 1.225 5.350 -15.391 1.00 82.50 68 SER A CA 1
ATOM 482 C C . SER A 1 68 ? 1.316 6.407 -16.503 1.00 82.50 68 SER A C 1
ATOM 484 O O . SER A 1 68 ? 0.518 7.345 -16.569 1.00 82.50 68 SER A O 1
ATOM 486 N N . PRO A 1 69 ? 2.315 6.301 -17.400 1.00 87.19 69 PRO A N 1
ATOM 487 C CA . PRO A 1 69 ? 3.277 5.205 -17.520 1.00 87.19 69 PRO A CA 1
ATOM 488 C C . PRO A 1 69 ? 4.561 5.403 -16.687 1.00 87.19 69 PRO A C 1
ATOM 490 O O . PRO A 1 69 ? 5.555 4.731 -16.959 1.00 87.19 69 PRO A O 1
ATOM 493 N N . ASN A 1 70 ? 4.615 6.361 -15.758 1.00 89.19 70 ASN A N 1
ATOM 494 C CA . ASN A 1 70 ? 5.850 6.781 -15.092 1.00 89.19 70 ASN A CA 1
ATOM 495 C C . ASN A 1 70 ? 6.126 5.991 -13.814 1.00 89.19 70 ASN A C 1
ATOM 497 O O . ASN A 1 70 ? 5.276 5.906 -12.934 1.00 89.19 70 ASN A O 1
ATOM 501 N N . PHE A 1 71 ? 7.361 5.511 -13.667 1.00 91.56 71 PHE A N 1
ATOM 502 C CA . PHE A 1 71 ? 7.825 4.965 -12.396 1.00 91.56 71 PHE A CA 1
ATOM 503 C C . PHE A 1 71 ? 8.066 6.084 -11.405 1.00 91.56 71 PHE A C 1
ATOM 505 O O . PHE A 1 71 ? 8.776 7.041 -11.723 1.00 91.56 71 PHE A O 1
ATOM 512 N N . VAL A 1 72 ? 7.534 5.940 -10.201 1.00 91.69 72 VAL A N 1
ATOM 513 C CA . VAL A 1 72 ? 7.650 6.933 -9.139 1.00 91.69 72 VAL A CA 1
ATOM 514 C C . VAL A 1 72 ? 8.457 6.409 -7.964 1.00 91.69 72 VAL A C 1
ATOM 516 O O . VAL A 1 72 ? 8.578 5.204 -7.743 1.00 91.69 72 VAL A O 1
ATOM 519 N N . SER A 1 73 ? 9.024 7.349 -7.214 1.00 92.12 73 SER A N 1
ATOM 520 C CA . SER A 1 73 ? 9.603 7.088 -5.907 1.00 92.12 73 SER A CA 1
ATOM 521 C C . SER A 1 73 ? 9.196 8.137 -4.889 1.00 92.12 73 SER A C 1
ATOM 523 O O . SER A 1 73 ? 9.027 9.310 -5.236 1.00 92.12 73 SER A O 1
ATOM 525 N N . GLY A 1 74 ? 9.053 7.703 -3.641 1.00 91.88 74 GLY A N 1
ATOM 526 C CA . GLY A 1 74 ? 8.718 8.540 -2.503 1.00 91.88 74 GLY A CA 1
ATOM 527 C C . GLY A 1 74 ? 8.266 7.701 -1.313 1.00 91.88 74 GLY A C 1
ATOM 528 O O . GLY A 1 74 ? 8.803 6.615 -1.095 1.00 91.88 74 GLY A O 1
ATOM 529 N N . HIS A 1 75 ? 7.274 8.197 -0.578 1.00 93.56 75 HIS A N 1
ATOM 530 C CA . HIS A 1 75 ? 6.836 7.627 0.694 1.00 93.56 75 HIS A CA 1
ATOM 531 C C . HIS A 1 75 ? 5.343 7.337 0.706 1.00 93.56 75 HIS A C 1
ATOM 533 O O . HIS A 1 75 ? 4.545 8.046 0.090 1.00 93.56 75 HIS A O 1
ATOM 539 N N . PHE A 1 76 ? 4.973 6.306 1.448 1.00 95.31 76 PHE A N 1
ATOM 540 C CA . PHE A 1 76 ? 3.601 5.956 1.763 1.00 95.31 76 PHE A CA 1
ATOM 541 C C . PHE A 1 76 ? 3.414 5.999 3.275 1.00 95.31 76 PHE A C 1
ATOM 543 O O . PHE A 1 76 ? 4.234 5.472 4.026 1.00 95.31 76 PHE A O 1
ATOM 550 N N . LEU A 1 77 ? 2.328 6.613 3.725 1.00 95.81 77 LEU A N 1
ATOM 551 C CA . LEU A 1 77 ? 1.909 6.616 5.117 1.00 95.81 77 LEU A CA 1
ATOM 552 C C . LEU A 1 77 ? 0.496 6.052 5.193 1.00 95.81 77 LEU A C 1
ATOM 554 O O . LEU A 1 77 ? -0.374 6.447 4.424 1.00 95.81 77 LEU A O 1
ATOM 558 N N . MET A 1 78 ? 0.233 5.166 6.144 1.00 96.56 78 MET A N 1
ATOM 559 C CA . MET A 1 78 ? -1.113 4.651 6.368 1.00 96.56 78 MET A CA 1
ATOM 560 C C . MET A 1 78 ? -1.413 4.545 7.844 1.00 96.56 78 MET A C 1
ATOM 562 O O . MET A 1 78 ? -0.595 4.071 8.623 1.00 96.56 78 MET A O 1
ATOM 566 N N . ARG A 1 79 ? -2.635 4.919 8.202 1.00 96.31 79 ARG A N 1
ATOM 56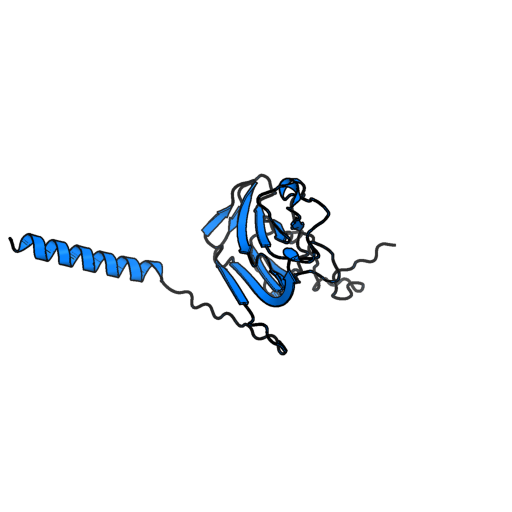7 C CA . ARG A 1 79 ? -3.271 4.546 9.454 1.00 96.31 79 ARG A CA 1
ATOM 568 C C . ARG A 1 79 ? -4.438 3.615 9.146 1.00 96.31 79 ARG A C 1
ATOM 570 O O . ARG A 1 79 ? -5.336 4.001 8.399 1.00 96.31 79 ARG A O 1
ATOM 577 N N . ALA A 1 80 ? -4.407 2.409 9.700 1.00 96.50 80 ALA A N 1
ATOM 578 C CA . ALA A 1 80 ? -5.379 1.356 9.416 1.00 96.50 80 ALA A CA 1
ATOM 579 C C . ALA A 1 80 ? -5.552 0.412 10.619 1.00 96.50 80 ALA A C 1
ATOM 581 O O . ALA A 1 80 ? -4.663 0.349 11.477 1.00 96.50 80 ALA A O 1
ATOM 582 N N . PRO A 1 81 ? -6.662 -0.347 10.685 1.00 95.62 81 PRO A N 1
ATOM 583 C CA . PRO A 1 81 ? -6.843 -1.363 11.710 1.00 95.62 81 PRO A CA 1
ATOM 584 C C . PRO A 1 81 ? -5.822 -2.492 11.523 1.00 95.62 81 PRO A C 1
ATOM 586 O O . PRO A 1 81 ? -5.495 -2.893 10.399 1.00 95.62 81 PRO A O 1
ATOM 589 N N . CYS A 1 82 ? -5.329 -3.004 12.641 1.00 94.50 82 CYS A N 1
ATOM 590 C CA . CYS A 1 82 ? -4.233 -3.959 12.692 1.00 94.50 82 CYS A CA 1
ATOM 591 C C . CYS A 1 82 ? -4.458 -5.012 13.771 1.0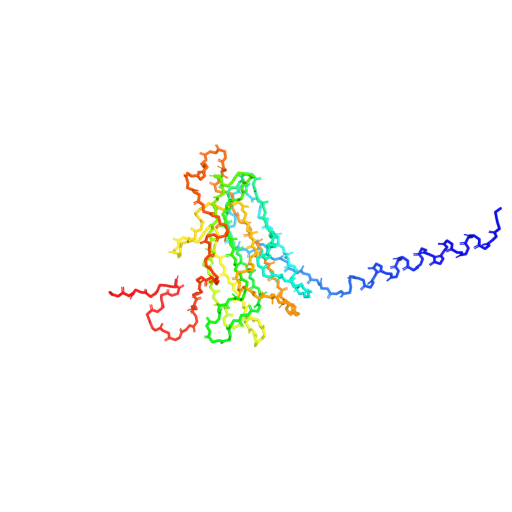0 94.50 82 CYS A C 1
ATOM 593 O O . CYS A 1 82 ? -5.254 -4.826 14.697 1.00 94.50 82 CYS A O 1
ATOM 595 N N . ASP A 1 83 ? -3.740 -6.117 13.636 1.00 91.94 83 ASP A N 1
ATOM 596 C CA . ASP A 1 83 ? -3.629 -7.119 14.679 1.00 91.94 83 ASP A CA 1
ATOM 597 C C . ASP A 1 83 ? -2.861 -6.539 15.886 1.00 91.94 83 ASP A C 1
ATOM 599 O O . ASP A 1 83 ? -1.784 -5.968 15.700 1.00 91.94 83 ASP A O 1
ATOM 603 N N . PRO A 1 84 ? -3.404 -6.631 17.114 1.00 88.88 84 PRO A N 1
ATOM 604 C CA . PRO A 1 84 ? -2.827 -5.976 18.287 1.00 88.88 84 PRO A CA 1
ATOM 605 C C . PRO A 1 84 ? -1.534 -6.628 18.792 1.00 88.88 84 PRO A C 1
ATOM 607 O O . PRO A 1 84 ? -0.800 -5.982 19.535 1.00 88.88 84 PRO A O 1
ATOM 610 N N . ASP A 1 85 ? -1.263 -7.882 18.421 1.00 86.62 85 ASP A N 1
ATOM 611 C CA . ASP A 1 85 ? -0.096 -8.627 18.897 1.00 86.62 85 ASP A CA 1
ATOM 612 C C . ASP A 1 85 ? 1.060 -8.544 17.890 1.00 86.62 85 ASP A C 1
ATOM 614 O O . ASP A 1 85 ? 2.222 -8.384 18.263 1.00 86.62 85 ASP A O 1
ATOM 618 N N . THR A 1 86 ? 0.745 -8.647 16.598 1.00 88.00 86 THR A N 1
ATOM 619 C CA . THR A 1 86 ? 1.728 -8.678 15.500 1.00 88.00 86 THR A CA 1
ATOM 620 C C . THR A 1 86 ? 1.904 -7.335 14.801 1.00 88.00 86 THR A C 1
ATOM 622 O O . THR A 1 86 ? 2.847 -7.170 14.030 1.00 88.00 86 THR A O 1
ATOM 625 N N . HIS A 1 87 ? 1.000 -6.380 15.033 1.00 91.19 87 HIS A N 1
ATOM 626 C CA . HIS A 1 87 ? 0.935 -5.094 14.333 1.00 91.19 87 HIS A CA 1
ATOM 627 C C . HIS A 1 87 ? 0.780 -5.222 12.812 1.00 91.19 87 HIS A C 1
ATOM 629 O O . HIS A 1 87 ? 0.997 -4.250 12.089 1.00 91.19 87 HIS A O 1
ATOM 635 N N . VAL A 1 88 ? 0.384 -6.385 12.288 1.00 93.31 88 VAL A N 1
ATOM 636 C CA . VAL A 1 88 ? 0.121 -6.565 10.854 1.00 93.31 88 VAL A CA 1
ATOM 637 C C . VAL A 1 88 ? -1.224 -5.918 10.504 1.00 93.31 88 VAL A C 1
ATOM 639 O O . VAL A 1 88 ? -2.217 -6.177 11.189 1.00 93.31 88 VAL A O 1
ATOM 642 N N . PRO A 1 89 ? -1.308 -5.068 9.462 1.00 95.38 89 PRO A N 1
ATOM 643 C CA . PRO A 1 89 ? -2.579 -4.468 9.074 1.00 95.38 89 PRO A CA 1
ATOM 644 C C . PRO A 1 89 ? -3.524 -5.522 8.489 1.00 95.38 89 PRO A C 1
ATOM 646 O O . PRO A 1 89 ? -3.115 -6.382 7.706 1.00 95.38 89 PRO A O 1
ATOM 649 N N . TYR A 1 90 ? -4.821 -5.412 8.790 1.00 95.31 90 TYR A N 1
ATOM 650 C CA . TYR A 1 90 ? -5.828 -6.316 8.212 1.00 95.31 90 TYR A CA 1
ATOM 651 C C . TYR A 1 90 ? -6.081 -6.064 6.720 1.00 95.31 90 TYR A C 1
ATOM 653 O O . TYR A 1 90 ? -6.684 -6.890 6.035 1.00 95.31 90 TYR A O 1
ATOM 661 N N . VAL A 1 91 ? -5.613 -4.931 6.200 1.00 96.25 91 VAL A N 1
ATOM 662 C CA . VAL A 1 91 ? -5.575 -4.637 4.770 1.00 96.25 91 VAL A CA 1
ATOM 663 C C . VAL A 1 91 ? -4.148 -4.766 4.255 1.00 96.25 91 VAL A C 1
ATOM 665 O O . VAL A 1 91 ? -3.201 -4.375 4.930 1.00 96.25 91 VAL A O 1
ATOM 668 N N . THR A 1 92 ? -3.986 -5.311 3.053 1.00 97.31 92 THR A N 1
ATOM 669 C CA . THR A 1 92 ? -2.680 -5.470 2.418 1.00 97.31 92 THR A CA 1
ATOM 670 C C . THR A 1 92 ? -2.394 -4.298 1.492 1.00 97.31 92 THR A C 1
ATOM 672 O O . THR A 1 92 ? -3.178 -4.011 0.590 1.00 97.31 92 THR A O 1
ATOM 675 N N . VAL A 1 93 ? -1.263 -3.628 1.691 1.00 97.69 93 VAL A N 1
ATOM 676 C CA . VAL A 1 93 ? -0.788 -2.581 0.781 1.00 97.69 93 VAL A CA 1
ATOM 677 C C . VAL A 1 93 ? 0.048 -3.218 -0.319 1.00 97.69 93 VAL A C 1
ATOM 679 O O . VAL A 1 93 ? 1.025 -3.915 -0.028 1.00 97.69 93 VAL A O 1
ATOM 682 N N . ILE A 1 94 ? -0.324 -2.972 -1.570 1.00 97.69 94 ILE A N 1
ATOM 683 C CA . ILE A 1 94 ? 0.409 -3.452 -2.741 1.00 97.69 94 ILE A CA 1
ATOM 684 C C . ILE A 1 94 ? 0.875 -2.281 -3.595 1.00 97.69 94 ILE A C 1
ATOM 686 O O . ILE A 1 94 ? 0.212 -1.243 -3.668 1.00 97.69 94 ILE A O 1
ATOM 690 N N . ALA A 1 95 ? 2.004 -2.475 -4.261 1.00 97.50 95 ALA A N 1
ATOM 691 C CA . ALA A 1 95 ? 2.541 -1.535 -5.228 1.00 97.50 95 ALA A CA 1
ATOM 692 C C . ALA A 1 95 ? 3.146 -2.283 -6.419 1.00 97.50 95 ALA A C 1
ATOM 694 O O . ALA A 1 95 ? 3.486 -3.464 -6.322 1.00 97.50 95 ALA A O 1
ATOM 695 N N . GLY A 1 96 ? 3.286 -1.599 -7.548 1.00 95.75 96 GLY A N 1
ATOM 696 C CA . GLY A 1 96 ? 3.875 -2.164 -8.757 1.00 95.75 96 GLY A CA 1
ATOM 697 C C . GLY A 1 96 ? 3.264 -1.540 -9.993 1.00 95.75 96 GLY A C 1
ATOM 698 O O . GLY A 1 96 ? 3.132 -0.322 -10.049 1.00 95.75 96 GLY A O 1
ATOM 699 N N . HIS A 1 97 ? 2.903 -2.365 -10.963 1.00 93.62 97 HIS A N 1
ATOM 700 C CA . HIS A 1 97 ? 2.224 -1.961 -12.178 1.00 93.62 97 HIS A CA 1
ATOM 701 C C . HIS A 1 97 ? 1.024 -2.866 -12.453 1.00 93.62 97 HIS A C 1
ATOM 703 O O . HIS A 1 97 ? 1.154 -4.095 -12.450 1.00 93.62 97 HIS A O 1
ATOM 709 N N . VAL A 1 98 ? -0.133 -2.254 -12.700 1.00 90.69 98 VAL A N 1
ATOM 710 C CA . VAL A 1 98 ? -1.350 -2.949 -13.129 1.00 90.69 98 VAL A CA 1
ATOM 711 C C . VAL A 1 98 ? -1.631 -2.597 -14.587 1.00 90.69 98 VAL A C 1
ATOM 713 O O . VAL A 1 98 ? -1.751 -1.429 -14.937 1.00 90.69 98 VAL A O 1
ATOM 716 N N . ASP A 1 99 ? -1.758 -3.621 -15.426 1.00 87.50 99 ASP A N 1
ATOM 717 C CA . ASP A 1 99 ? -2.016 -3.493 -16.865 1.00 87.50 99 ASP A CA 1
ATOM 718 C C . ASP A 1 99 ? -3.366 -4.140 -17.210 1.00 87.50 99 ASP A C 1
ATOM 720 O O . ASP A 1 99 ? -3.848 -5.029 -16.497 1.00 87.50 99 ASP A O 1
ATOM 724 N N . GLU A 1 100 ? -3.991 -3.742 -18.320 1.00 81.50 100 GLU A N 1
ATOM 725 C CA . GLU A 1 100 ? -5.217 -4.392 -18.798 1.00 81.50 100 GLU A CA 1
ATOM 726 C C . GLU A 1 100 ? -4.997 -5.875 -19.154 1.00 81.50 100 GLU A C 1
ATOM 728 O O . GLU A 1 100 ? -5.944 -6.669 -19.172 1.00 81.50 100 GLU A O 1
ATOM 733 N N . SER A 1 101 ? -3.752 -6.265 -19.429 1.00 84.69 101 SER A N 1
ATOM 734 C CA . SER A 1 101 ? -3.298 -7.640 -19.587 1.00 84.69 101 SER A CA 1
ATOM 735 C C . SER A 1 101 ? -2.703 -8.180 -18.288 1.00 84.69 101 SER A C 1
ATOM 737 O O . SER A 1 101 ? -1.765 -7.621 -17.720 1.00 84.69 101 SER A O 1
ATOM 739 N N . ALA A 1 102 ? -3.141 -9.377 -17.886 1.00 86.56 102 ALA A N 1
ATOM 740 C CA . ALA A 1 102 ? -2.520 -10.102 -16.777 1.00 86.56 102 ALA A CA 1
ATOM 741 C C . ALA A 1 102 ? -1.001 -10.263 -16.976 1.00 86.56 102 ALA A C 1
ATOM 743 O O . ALA A 1 102 ? -0.244 -10.095 -16.033 1.00 86.56 102 ALA A O 1
ATOM 744 N N . HIS A 1 103 ? -0.546 -10.492 -18.214 1.00 87.75 103 HIS A N 1
ATOM 745 C CA . HIS A 1 103 ? 0.878 -10.644 -18.531 1.00 87.75 103 HIS A CA 1
ATOM 746 C C . HIS A 1 103 ? 1.704 -9.361 -18.361 1.00 87.75 103 HIS A C 1
ATOM 748 O O . HIS A 1 103 ? 2.923 -9.459 -18.267 1.00 87.75 103 HIS A O 1
ATOM 754 N N . GLY A 1 104 ? 1.067 -8.187 -18.362 1.00 86.38 104 GLY A N 1
ATOM 755 C CA . GLY A 1 104 ? 1.727 -6.908 -18.089 1.00 86.38 104 GLY A CA 1
ATOM 756 C C . GLY A 1 104 ? 1.699 -6.525 -16.611 1.00 86.38 104 GLY A C 1
ATOM 757 O O . GLY A 1 104 ? 2.417 -5.619 -16.205 1.00 86.38 104 GLY A O 1
ATOM 758 N N . THR A 1 105 ? 0.899 -7.218 -15.797 1.00 90.94 105 THR A N 1
ATOM 759 C CA . THR A 1 105 ? 0.722 -6.894 -14.383 1.00 90.94 105 THR A CA 1
ATOM 760 C C . THR A 1 105 ? 1.822 -7.521 -13.532 1.00 90.94 105 THR A C 1
ATOM 762 O O . THR A 1 105 ? 2.017 -8.740 -13.520 1.00 90.94 105 THR A O 1
ATOM 765 N N . TYR A 1 106 ? 2.488 -6.676 -12.753 1.00 96.00 106 TYR A N 1
ATOM 766 C CA . TYR A 1 106 ? 3.382 -7.083 -11.680 1.00 96.00 106 TYR A CA 1
ATOM 767 C C . TYR A 1 106 ? 3.074 -6.243 -10.448 1.00 96.00 106 TYR A C 1
ATOM 769 O O . TYR A 1 106 ? 3.347 -5.045 -10.427 1.00 96.00 106 TYR A O 1
ATOM 777 N N . VAL A 1 107 ? 2.559 -6.867 -9.397 1.00 96.50 107 VAL A N 1
ATOM 778 C CA . VAL A 1 107 ? 2.373 -6.225 -8.094 1.00 96.50 107 VAL A CA 1
ATOM 779 C C . VAL A 1 107 ? 3.040 -7.035 -7.000 1.00 96.50 107 VAL A C 1
ATOM 781 O O . VAL A 1 107 ? 3.088 -8.263 -7.052 1.00 96.50 107 VAL A O 1
ATOM 784 N N . ASP A 1 108 ? 3.521 -6.344 -5.977 1.00 97.25 108 ASP A N 1
ATOM 785 C CA . ASP A 1 108 ? 4.022 -6.981 -4.770 1.00 97.25 108 ASP A CA 1
ATOM 786 C C . ASP A 1 108 ? 3.542 -6.257 -3.518 1.00 97.25 108 ASP A C 1
ATOM 788 O O . ASP A 1 108 ? 3.091 -5.109 -3.565 1.00 97.25 108 ASP A O 1
ATOM 792 N N . LYS A 1 109 ? 3.657 -6.939 -2.382 1.00 96.88 109 LYS A N 1
ATOM 793 C CA . LYS A 1 109 ? 3.401 -6.345 -1.074 1.00 96.88 109 LYS A CA 1
ATOM 794 C C . LYS A 1 109 ? 4.458 -5.294 -0.788 1.00 96.88 109 LYS A C 1
ATOM 796 O O . LYS A 1 109 ? 5.646 -5.527 -0.999 1.00 96.88 109 LYS A O 1
ATOM 801 N N . MET A 1 110 ? 4.021 -4.152 -0.278 1.00 96.00 110 MET A N 1
ATOM 802 C CA . MET A 1 110 ? 4.945 -3.121 0.168 1.00 96.00 110 MET A CA 1
ATOM 803 C C . MET A 1 110 ? 5.440 -3.445 1.588 1.00 96.00 110 MET A C 1
ATOM 805 O O . MET A 1 110 ? 4.602 -3.682 2.463 1.00 96.00 110 MET A O 1
ATOM 809 N N . PRO A 1 111 ? 6.760 -3.485 1.834 1.00 94.94 111 PRO A N 1
ATOM 810 C CA . PRO A 1 111 ? 7.323 -3.486 3.184 1.00 94.94 111 PRO A CA 1
ATOM 811 C C . PRO A 1 111 ? 6.790 -2.308 4.004 1.00 94.94 111 PRO A C 1
ATOM 813 O O . PRO A 1 111 ? 6.797 -1.178 3.519 1.00 94.94 111 PRO A O 1
ATOM 816 N N . LEU A 1 112 ? 6.317 -2.556 5.226 1.00 94.62 112 LEU A N 1
ATOM 817 C CA . LEU A 1 112 ? 5.788 -1.514 6.106 1.00 94.62 112 LEU A CA 1
ATOM 818 C C . LEU A 1 112 ? 6.647 -1.374 7.359 1.00 94.62 112 LEU A C 1
ATOM 820 O O . LEU A 1 112 ? 7.004 -2.363 7.988 1.00 94.62 112 LEU A O 1
ATOM 824 N N . TYR A 1 113 ? 6.901 -0.140 7.769 1.00 92.12 113 TYR A N 1
ATOM 825 C CA . TYR A 1 113 ? 7.566 0.205 9.017 1.00 92.12 113 TYR A CA 1
ATOM 826 C C . TYR A 1 113 ? 6.532 0.692 10.023 1.00 92.12 113 TYR A C 1
ATOM 828 O O . TYR A 1 113 ? 5.878 1.715 9.802 1.00 92.12 113 TYR A O 1
ATOM 836 N N . TYR A 1 114 ? 6.366 -0.041 11.118 1.00 92.44 114 TYR A N 1
ATOM 837 C CA . TYR A 1 114 ? 5.428 0.300 12.181 1.00 92.44 114 TYR A CA 1
ATOM 838 C C . TYR A 1 114 ? 5.931 1.488 13.016 1.00 92.44 114 TYR A C 1
ATOM 840 O O . TYR A 1 114 ? 7.104 1.571 13.382 1.00 92.44 114 TYR A O 1
ATOM 848 N N . ILE A 1 115 ? 5.028 2.422 13.329 1.00 90.75 115 ILE A N 1
ATOM 849 C CA . ILE A 1 115 ? 5.326 3.626 14.112 1.00 90.75 115 ILE A CA 1
ATOM 850 C C . ILE A 1 115 ? 4.540 3.584 15.424 1.00 90.75 115 ILE A C 1
ATOM 852 O O . ILE A 1 115 ? 3.424 4.107 15.520 1.00 90.75 115 ILE A O 1
ATOM 856 N N . LEU A 1 116 ? 5.145 3.003 16.463 1.00 89.75 116 LEU A N 1
ATOM 857 C CA . LEU A 1 116 ? 4.515 2.815 17.776 1.00 89.75 116 LEU A CA 1
ATOM 858 C C . LEU A 1 116 ? 3.974 4.123 18.368 1.00 89.75 116 LEU A C 1
ATOM 860 O O . LEU A 1 116 ? 2.817 4.209 18.767 1.00 89.75 116 LEU A O 1
ATOM 864 N N . HIS A 1 117 ? 4.790 5.176 18.379 1.00 86.81 117 HIS A N 1
ATOM 865 C CA . HIS A 1 117 ? 4.447 6.439 19.039 1.00 86.81 117 HIS A CA 1
ATOM 866 C C . HIS A 1 117 ? 3.353 7.254 18.323 1.00 86.81 117 HIS A C 1
ATOM 868 O O . HIS A 1 117 ? 2.816 8.195 18.907 1.00 86.81 117 HIS A O 1
ATOM 874 N N . ALA A 1 118 ? 3.035 6.919 17.068 1.00 89.62 118 ALA A N 1
ATOM 875 C CA . ALA 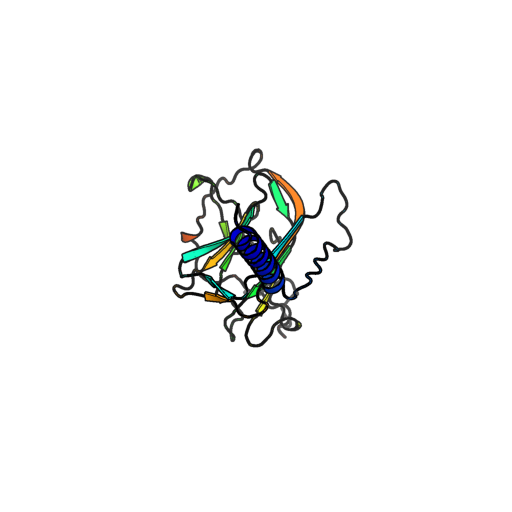A 1 118 ? 1.934 7.516 16.310 1.00 89.62 118 ALA A CA 1
ATOM 876 C C . ALA A 1 118 ? 0.679 6.624 16.288 1.00 89.62 118 ALA A C 1
ATOM 878 O O . ALA A 1 118 ? -0.389 7.072 15.865 1.00 89.62 118 ALA A O 1
ATOM 879 N N . SER A 1 119 ? 0.805 5.376 16.745 1.00 91.50 119 SER A N 1
ATOM 880 C CA . SER A 1 119 ? -0.258 4.376 16.746 1.00 91.50 119 SER A CA 1
ATOM 881 C C . SER A 1 119 ? -1.154 4.501 17.978 1.00 91.50 119 SER A C 1
ATOM 883 O O . SER A 1 119 ? -0.763 5.015 19.025 1.00 91.50 119 SER A O 1
ATOM 885 N N . THR A 1 120 ? -2.394 4.033 17.853 1.00 86.50 120 THR A N 1
ATOM 886 C CA . THR A 1 120 ? -3.386 4.024 18.941 1.00 86.50 120 THR A CA 1
ATOM 887 C C . TH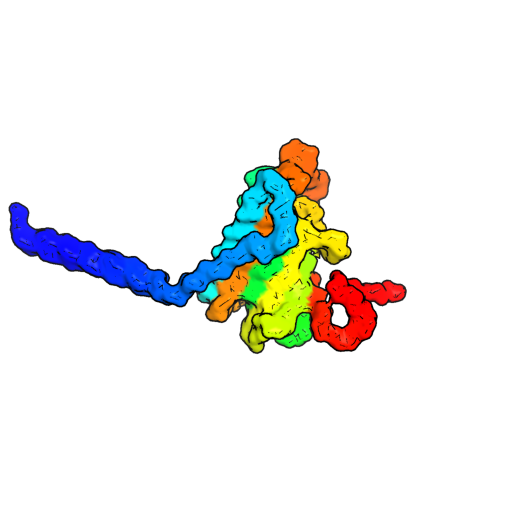R A 1 120 ? -4.030 2.645 19.053 1.00 86.50 120 THR A C 1
ATOM 889 O O . THR A 1 120 ? -3.917 1.853 18.128 1.00 86.50 120 THR A O 1
ATOM 892 N N . ALA A 1 121 ? -4.733 2.363 20.155 1.00 72.75 121 ALA A N 1
ATOM 893 C CA . ALA A 1 121 ? -5.276 1.028 20.441 1.00 72.75 121 ALA A CA 1
ATOM 894 C C . ALA A 1 121 ? -6.151 0.422 19.320 1.00 72.75 121 ALA A C 1
ATOM 896 O O . ALA A 1 121 ? -6.196 -0.795 19.196 1.00 72.75 121 ALA A O 1
ATOM 897 N N . ASP A 1 122 ? -6.806 1.255 18.504 1.00 83.62 122 ASP A N 1
ATOM 898 C CA . ASP A 1 122 ? -7.722 0.803 17.448 1.00 83.62 122 ASP A CA 1
ATOM 899 C C . ASP A 1 122 ? -7.115 0.840 16.028 1.00 83.62 122 ASP A C 1
ATOM 901 O O . ASP A 1 122 ? -7.691 0.270 15.102 1.00 83.62 122 ASP A O 1
ATOM 905 N N . SER A 1 123 ? -5.963 1.502 15.840 1.00 93.06 123 SER A N 1
ATOM 906 C CA . SER A 1 123 ? -5.308 1.636 14.528 1.00 93.06 123 SER A CA 1
ATOM 907 C C . SER A 1 123 ? -3.793 1.779 14.668 1.00 93.06 123 SER A C 1
ATOM 909 O O . SER A 1 123 ? -3.305 2.603 15.452 1.00 93.06 123 SER A O 1
ATOM 911 N N . CYS A 1 124 ? -3.059 1.078 13.812 1.00 95.56 124 CYS A N 1
ATOM 912 C CA . CYS A 1 124 ? -1.616 1.213 13.669 1.00 95.56 124 CYS A CA 1
ATOM 913 C C . CYS A 1 124 ? -1.268 2.233 12.582 1.00 95.56 124 CYS A C 1
ATOM 915 O O . CYS A 1 124 ? -2.001 2.387 11.602 1.00 95.56 124 CYS A O 1
ATOM 917 N N . VAL A 1 125 ? -0.137 2.914 12.754 1.00 95.75 125 VAL A N 1
ATOM 918 C CA . VAL A 1 125 ? 0.453 3.816 11.763 1.00 95.75 125 VAL A CA 1
ATOM 919 C C . VAL A 1 125 ? 1.686 3.160 11.157 1.00 95.75 125 VAL A C 1
ATOM 921 O O . VAL A 1 125 ? 2.546 2.649 11.875 1.00 95.75 125 VAL A O 1
ATOM 924 N N . TYR A 1 126 ? 1.770 3.220 9.835 1.00 95.69 126 TYR A N 1
ATOM 925 C CA . TYR A 1 126 ? 2.834 2.637 9.036 1.00 95.69 126 TYR A CA 1
ATOM 926 C C . TYR A 1 126 ? 3.435 3.677 8.108 1.00 95.69 126 TYR A C 1
ATOM 928 O O . TYR A 1 126 ? 2.704 4.474 7.519 1.00 95.69 126 TYR A O 1
ATOM 936 N N . HIS A 1 127 ? 4.746 3.609 7.932 1.00 94.19 127 HIS A N 1
ATOM 937 C CA . HIS A 1 127 ? 5.482 4.283 6.870 1.00 94.19 127 HIS A CA 1
ATOM 938 C C . HIS A 1 127 ? 6.056 3.247 5.902 1.00 94.19 127 HIS A C 1
ATOM 940 O O . HIS A 1 127 ? 6.353 2.131 6.311 1.00 94.19 127 HIS A O 1
ATOM 946 N N . ALA A 1 128 ? 6.229 3.590 4.633 1.00 93.94 128 ALA A N 1
ATOM 947 C CA . ALA A 1 128 ? 6.878 2.731 3.654 1.00 93.94 128 ALA A CA 1
ATOM 948 C C . ALA A 1 128 ? 7.590 3.545 2.577 1.00 93.94 128 ALA A C 1
ATOM 950 O O . ALA A 1 128 ? 7.147 4.634 2.208 1.00 93.94 128 ALA A O 1
ATOM 951 N N . HIS A 1 129 ? 8.669 2.977 2.046 1.00 93.00 129 HIS A N 1
ATOM 952 C CA . HIS A 1 129 ? 9.407 3.534 0.921 1.00 93.00 129 HIS A CA 1
ATOM 953 C C . HIS A 1 129 ? 8.903 2.942 -0.397 1.00 93.00 129 HIS A C 1
ATOM 955 O O . HIS A 1 129 ? 8.583 1.758 -0.488 1.00 93.00 129 HIS A O 1
ATOM 961 N N . MET A 1 130 ? 8.876 3.764 -1.443 1.00 92.12 130 MET A N 1
ATOM 962 C CA . MET A 1 130 ? 8.492 3.353 -2.791 1.00 92.12 130 MET A CA 1
ATOM 963 C C . MET A 1 130 ? 9.599 3.705 -3.789 1.00 92.12 130 MET A C 1
ATOM 965 O O . MET A 1 130 ? 9.937 4.886 -3.912 1.00 92.12 130 MET A O 1
ATOM 969 N N . PRO A 1 131 ? 10.148 2.729 -4.532 1.00 93.25 131 PRO A N 1
ATOM 970 C CA . PRO A 1 131 ? 10.307 1.339 -4.085 1.00 93.25 131 PRO A CA 1
ATOM 971 C C . PRO A 1 131 ? 11.147 1.271 -2.798 1.00 93.25 131 PRO A C 1
ATOM 973 O O . PRO A 1 131 ? 11.925 2.189 -2.523 1.00 93.25 131 PRO A O 1
ATOM 976 N N . ASP A 1 132 ? 11.025 0.189 -2.029 1.00 87.94 132 ASP A N 1
ATOM 977 C CA . ASP A 1 132 ? 11.874 -0.008 -0.856 1.00 87.94 132 ASP A CA 1
ATOM 978 C C . ASP A 1 132 ? 13.269 -0.507 -1.281 1.00 87.94 132 ASP A C 1
ATOM 980 O O . ASP A 1 132 ? 13.378 -1.540 -1.949 1.00 87.94 132 ASP A O 1
ATOM 984 N N . PRO A 1 133 ? 14.354 0.216 -0.948 1.00 79.81 133 PRO A N 1
ATOM 985 C CA . PRO A 1 133 ? 15.694 -0.154 -1.392 1.00 79.81 133 PRO A CA 1
ATOM 986 C C . PRO A 1 133 ? 16.312 -1.317 -0.603 1.00 79.81 133 PRO A C 1
ATOM 988 O O . PRO A 1 133 ? 17.377 -1.796 -0.996 1.00 79.81 133 PRO A O 1
ATOM 991 N N . LEU A 1 134 ? 15.700 -1.741 0.505 1.00 80.81 134 LEU A N 1
ATOM 992 C CA . LEU A 1 134 ? 16.294 -2.656 1.480 1.00 80.81 134 LEU A CA 1
ATOM 993 C C . LEU A 1 134 ? 15.473 -3.935 1.642 1.00 80.81 134 LEU A C 1
ATOM 995 O O . LEU A 1 134 ? 16.025 -5.027 1.572 1.00 80.81 134 LEU A O 1
ATOM 999 N N . ASN A 1 135 ? 14.158 -3.810 1.797 1.00 82.81 135 ASN A N 1
ATOM 1000 C CA . ASN A 1 135 ? 13.290 -4.898 2.254 1.00 82.81 135 ASN A CA 1
ATOM 1001 C C . ASN A 1 135 ? 12.446 -5.540 1.140 1.00 82.81 135 ASN A C 1
ATOM 1003 O O . ASN A 1 135 ? 11.563 -6.355 1.409 1.00 82.81 135 ASN A O 1
ATOM 1007 N N . GLY A 1 136 ? 12.732 -5.206 -0.121 1.00 87.25 136 GLY A N 1
ATOM 1008 C CA . GLY A 1 136 ? 12.113 -5.820 -1.296 1.00 87.25 136 GLY A CA 1
ATOM 1009 C C . GLY A 1 136 ? 10.798 -5.165 -1.727 1.00 87.25 136 GLY A C 1
ATOM 1010 O O . GLY A 1 136 ? 10.627 -3.952 -1.640 1.00 87.25 136 GLY A O 1
ATOM 1011 N N . GLY A 1 137 ? 9.875 -5.971 -2.256 1.00 92.00 137 GLY A N 1
ATOM 1012 C CA . GLY A 1 137 ? 8.655 -5.493 -2.910 1.00 92.00 137 GLY A CA 1
ATOM 1013 C C . GLY A 1 137 ? 8.861 -5.171 -4.394 1.00 92.00 137 GLY A C 1
ATOM 1014 O O . GLY A 1 137 ? 9.792 -5.660 -5.040 1.00 92.00 137 GLY A O 1
ATOM 1015 N N . ALA A 1 138 ? 7.965 -4.365 -4.967 1.00 94.69 138 ALA A N 1
ATOM 1016 C CA . ALA A 1 138 ? 8.015 -4.046 -6.389 1.00 94.69 138 ALA A CA 1
ATOM 1017 C C . ALA A 1 138 ? 9.123 -3.018 -6.700 1.00 94.69 138 ALA A C 1
ATOM 1019 O O . ALA A 1 138 ? 9.098 -1.914 -6.156 1.00 94.69 138 ALA A O 1
ATOM 1020 N N . PRO A 1 139 ? 10.065 -3.316 -7.617 1.00 93.06 139 PRO A N 1
ATOM 1021 C CA . PRO A 1 139 ? 11.204 -2.437 -7.899 1.00 93.06 139 PRO A CA 1
ATOM 1022 C C . PRO A 1 139 ? 10.839 -1.207 -8.745 1.00 93.06 139 PRO A C 1
ATOM 1024 O O . PRO A 1 139 ? 11.616 -0.257 -8.830 1.00 93.06 139 PRO A O 1
ATOM 1027 N N . LYS A 1 140 ? 9.684 -1.231 -9.420 1.00 93.38 140 LYS A N 1
ATOM 1028 C CA . LYS A 1 140 ? 9.198 -0.160 -10.301 1.00 93.38 140 LYS A CA 1
ATOM 1029 C C . LYS A 1 140 ? 7.711 0.076 -10.039 1.00 93.38 140 LYS A C 1
ATOM 1031 O O . LYS A 1 140 ? 6.887 -0.790 -10.317 1.00 93.38 140 LYS A O 1
ATOM 1036 N N . ILE A 1 141 ? 7.360 1.233 -9.501 1.00 95.31 141 ILE A N 1
ATOM 1037 C CA . ILE A 1 141 ? 5.994 1.491 -9.037 1.00 95.31 141 ILE A CA 1
ATOM 1038 C C . ILE A 1 141 ? 5.348 2.539 -9.936 1.00 95.31 141 ILE A C 1
ATOM 1040 O O . ILE A 1 141 ? 5.886 3.633 -10.080 1.00 95.31 141 ILE A O 1
ATOM 1044 N N . THR A 1 142 ? 4.217 2.194 -10.541 1.00 92.94 142 THR A N 1
ATOM 1045 C CA . THR A 1 142 ? 3.262 3.107 -11.186 1.00 92.94 142 THR A CA 1
ATOM 1046 C C . THR A 1 142 ? 1.965 3.179 -10.387 1.00 92.94 142 THR A C 1
ATOM 1048 O O . THR A 1 142 ? 1.374 4.248 -10.297 1.00 92.94 142 THR A O 1
ATOM 1051 N N . ASP A 1 143 ? 1.568 2.071 -9.760 1.00 94.50 143 ASP A N 1
ATOM 1052 C CA . ASP A 1 143 ? 0.290 1.895 -9.081 1.00 94.50 143 ASP A CA 1
ATOM 1053 C C . ASP A 1 143 ? 0.487 1.536 -7.608 1.00 94.50 143 ASP A C 1
ATOM 1055 O O . ASP A 1 143 ? 1.378 0.754 -7.256 1.00 94.50 143 ASP A O 1
ATOM 1059 N N . VAL A 1 144 ? -0.389 2.066 -6.754 1.00 96.94 144 VAL A N 1
ATOM 1060 C CA . VAL A 1 144 ? -0.491 1.708 -5.332 1.00 96.94 144 VAL A CA 1
ATOM 1061 C C . VAL A 1 144 ? -1.954 1.464 -4.989 1.00 96.94 144 VAL A C 1
ATOM 1063 O O . VAL A 1 144 ? -2.830 2.264 -5.332 1.00 96.94 144 VAL A O 1
ATOM 1066 N N . ALA A 1 145 ? -2.232 0.370 -4.284 1.00 96.62 145 ALA A N 1
ATOM 1067 C CA . ALA A 1 145 ? -3.584 0.007 -3.881 1.00 96.62 145 ALA A CA 1
ATOM 1068 C C . ALA A 1 145 ? -3.619 -0.669 -2.509 1.00 96.62 145 ALA A C 1
ATOM 1070 O O . ALA A 1 145 ? -2.644 -1.266 -2.049 1.00 96.62 145 ALA A O 1
ATOM 1071 N N . LEU A 1 146 ? -4.792 -0.615 -1.884 1.00 97.44 146 LEU A N 1
ATOM 1072 C CA . LEU A 1 146 ? -5.144 -1.468 -0.757 1.00 97.44 146 LEU A CA 1
ATOM 1073 C C . LEU A 1 146 ? -5.940 -2.669 -1.260 1.00 97.44 146 LEU A C 1
ATOM 1075 O O . LEU A 1 146 ? -6.879 -2.514 -2.041 1.00 97.44 146 LEU A O 1
ATOM 1079 N N . VAL A 1 147 ? -5.602 -3.860 -0.780 1.00 96.31 147 VAL A N 1
ATOM 1080 C CA . VAL A 1 147 ? -6.303 -5.105 -1.095 1.00 96.31 147 VAL A CA 1
ATOM 1081 C C . VAL A 1 147 ? -6.655 -5.823 0.192 1.00 96.31 147 VAL A C 1
ATOM 1083 O O . VAL A 1 147 ? -5.815 -6.028 1.065 1.00 96.31 147 VAL A O 1
ATOM 1086 N N . ASN A 1 148 ? -7.907 -6.239 0.314 1.00 96.38 148 ASN A N 1
ATOM 1087 C CA . ASN A 1 148 ? -8.327 -7.058 1.433 1.00 96.38 148 ASN A CA 1
ATOM 1088 C C . ASN A 1 148 ? -8.158 -8.549 1.112 1.00 96.38 148 ASN A C 1
ATOM 1090 O O . ASN A 1 148 ? -9.000 -9.154 0.448 1.00 96.38 148 ASN A O 1
ATOM 1094 N N . LEU A 1 149 ? -7.082 -9.138 1.626 1.00 92.69 149 LEU A N 1
ATOM 1095 C CA . LEU A 1 149 ? -6.762 -10.556 1.457 1.00 92.69 149 LEU A CA 1
ATOM 1096 C C . LEU A 1 149 ? -7.168 -11.428 2.666 1.00 92.69 149 LEU A C 1
ATOM 1098 O O . LEU A 1 149 ? -6.951 -12.635 2.627 1.00 92.69 149 LEU A O 1
ATOM 1102 N N . SER A 1 150 ? -7.761 -10.860 3.727 1.00 88.44 150 SER A N 1
ATOM 1103 C CA . SER A 1 150 ? -7.994 -11.555 5.013 1.00 88.44 150 SER A CA 1
ATOM 1104 C C . SER A 1 150 ? -9.183 -12.528 5.016 1.00 88.44 150 SER A C 1
ATOM 1106 O O . SER A 1 150 ? -9.413 -13.231 5.995 1.00 88.44 150 SER A O 1
ATOM 1108 N N . GLY A 1 151 ? -9.964 -12.583 3.933 1.00 89.25 151 GLY A N 1
ATOM 1109 C CA . GLY A 1 151 ? -11.174 -13.409 3.836 1.00 89.25 151 GLY A CA 1
ATOM 1110 C C . GLY A 1 151 ? -12.400 -12.841 4.567 1.00 89.25 151 GLY A C 1
ATOM 1111 O O . GLY A 1 151 ? -13.517 -13.292 4.312 1.00 89.25 151 GLY A O 1
ATOM 1112 N N . GLU A 1 152 ? -12.228 -11.808 5.393 1.00 94.19 152 GLU A N 1
ATOM 1113 C CA . GLU A 1 152 ? -13.296 -11.095 6.101 1.00 94.19 152 GLU A CA 1
ATOM 1114 C C . GLU A 1 152 ? -13.354 -9.629 5.669 1.00 94.19 152 GLU A C 1
ATOM 1116 O O . GLU A 1 152 ? -12.392 -9.095 5.134 1.00 94.19 152 GLU A O 1
ATOM 1121 N N . SER A 1 153 ? -14.480 -8.943 5.874 1.00 96.69 153 SER A N 1
ATOM 1122 C CA . SER A 1 153 ? -14.568 -7.507 5.573 1.00 96.69 153 SER A CA 1
ATOM 1123 C C . SER A 1 153 ? -13.776 -6.680 6.586 1.00 96.69 153 SER A C 1
ATOM 1125 O O . SER A 1 153 ? -13.970 -6.825 7.790 1.00 96.69 153 SER A O 1
ATOM 1127 N N . VAL A 1 154 ? -12.971 -5.735 6.105 1.00 96.38 154 VAL A N 1
ATOM 1128 C CA . VAL A 1 154 ? -12.202 -4.807 6.946 1.00 96.38 154 VAL A CA 1
ATOM 1129 C C . VAL A 1 154 ? -12.923 -3.468 6.998 1.00 96.38 154 VAL A C 1
ATOM 1131 O O . VAL A 1 154 ? -13.235 -2.895 5.956 1.00 96.38 154 VAL A O 1
ATOM 1134 N N . SER A 1 155 ? -13.206 -2.967 8.200 1.00 96.62 155 SER A N 1
ATOM 1135 C CA . SER A 1 155 ? -13.810 -1.644 8.395 1.00 96.62 155 SER A CA 1
ATOM 1136 C C . SER A 1 155 ? -12.783 -0.671 8.947 1.00 96.62 155 SER A C 1
ATOM 1138 O O . SER A 1 155 ? -12.122 -0.972 9.935 1.00 96.62 155 SER A O 1
ATOM 1140 N N . PHE A 1 156 ? -12.682 0.491 8.317 1.00 96.06 156 PHE A N 1
ATOM 1141 C CA . PHE A 1 156 ? -11.771 1.554 8.714 1.00 96.06 156 PHE A CA 1
ATOM 1142 C C . PHE A 1 156 ? -12.429 2.464 9.753 1.00 96.06 156 PHE A C 1
ATOM 1144 O O . PHE A 1 156 ? -13.566 2.927 9.585 1.00 96.06 156 PHE A O 1
ATOM 1151 N N . GLY A 1 157 ? -11.708 2.703 10.842 1.00 93.31 157 GLY A N 1
ATOM 1152 C CA . GLY A 1 157 ? -12.142 3.506 11.973 1.00 93.31 157 GLY A CA 1
ATOM 1153 C C . GLY A 1 157 ? -11.987 5.013 11.743 1.00 93.31 157 GLY A C 1
ATOM 1154 O O . GLY A 1 157 ? -11.412 5.459 10.748 1.00 93.31 157 GLY A O 1
ATOM 1155 N N . PRO A 1 158 ? -12.505 5.840 12.669 1.00 92.81 158 PRO A N 1
ATOM 1156 C CA . PRO A 1 158 ? -12.330 7.286 12.618 1.00 92.81 158 PRO A CA 1
ATOM 1157 C C . PRO A 1 158 ? -10.852 7.694 12.543 1.00 92.81 158 PRO A C 1
ATOM 1159 O O . PRO A 1 158 ? -10.052 7.334 13.405 1.00 92.81 158 PRO A O 1
ATOM 1162 N N . GLY A 1 159 ? -10.509 8.504 11.540 1.00 90.12 159 GLY A N 1
ATOM 1163 C CA . GLY A 1 159 ? -9.152 9.020 11.339 1.00 90.12 159 GLY A CA 1
ATOM 1164 C C . GLY A 1 159 ? -8.213 8.099 10.559 1.00 90.12 159 GLY A C 1
ATOM 1165 O O . GLY A 1 159 ? -7.088 8.516 10.289 1.00 90.12 159 GLY A O 1
ATOM 1166 N N . ASP A 1 160 ? -8.651 6.899 10.169 1.00 95.25 160 ASP A N 1
ATOM 1167 C CA . ASP A 1 160 ? -7.889 6.053 9.252 1.00 95.25 160 ASP A CA 1
ATOM 1168 C C . ASP A 1 160 ? -7.762 6.729 7.881 1.00 95.25 160 ASP A C 1
ATOM 1170 O O . ASP A 1 160 ? -8.715 7.304 7.337 1.00 95.25 160 ASP A O 1
ATOM 1174 N N . ALA A 1 161 ? -6.556 6.679 7.327 1.00 95.88 161 ALA A N 1
ATOM 1175 C CA . ALA A 1 161 ? -6.186 7.388 6.113 1.00 95.88 161 ALA A CA 1
ATOM 1176 C C . ALA A 1 161 ? -4.955 6.747 5.468 1.00 95.88 161 ALA A C 1
ATOM 1178 O O . ALA A 1 161 ? -4.158 6.096 6.145 1.00 95.88 161 ALA A O 1
ATOM 1179 N N . ALA A 1 162 ? -4.780 6.987 4.175 1.00 96.31 162 ALA A N 1
ATOM 1180 C CA . ALA A 1 162 ? -3.543 6.726 3.453 1.00 96.31 162 ALA A CA 1
ATOM 1181 C C . ALA A 1 162 ? -3.036 8.022 2.807 1.00 96.31 162 ALA A C 1
ATOM 1183 O O . ALA A 1 162 ? -3.826 8.837 2.333 1.00 96.31 162 ALA A O 1
ATOM 1184 N N . ASP A 1 163 ? -1.724 8.207 2.783 1.00 95.12 163 ASP A N 1
ATOM 1185 C CA . ASP A 1 163 ? -1.027 9.322 2.150 1.00 95.12 163 ASP A CA 1
ATOM 1186 C C . ASP A 1 163 ? 0.086 8.761 1.265 1.00 95.12 163 ASP A C 1
ATOM 1188 O O . ASP A 1 163 ? 0.820 7.858 1.669 1.00 95.12 163 ASP A O 1
ATOM 1192 N N . ILE A 1 164 ? 0.196 9.277 0.049 1.00 93.25 164 ILE A N 1
ATOM 1193 C CA . ILE A 1 164 ? 1.222 8.906 -0.923 1.00 93.25 164 ILE A CA 1
ATOM 1194 C C . ILE A 1 164 ? 1.927 10.183 -1.323 1.00 93.25 164 ILE A C 1
ATOM 1196 O O . ILE A 1 164 ? 1.340 11.023 -1.998 1.00 93.25 164 ILE A O 1
ATOM 1200 N N . ASN A 1 165 ? 3.197 10.309 -0.957 1.00 90.69 165 ASN A N 1
ATOM 1201 C CA . ASN A 1 165 ? 4.045 11.409 -1.376 1.00 90.69 165 ASN A CA 1
ATOM 1202 C C . ASN A 1 165 ? 5.036 10.932 -2.436 1.00 90.69 165 ASN A C 1
ATOM 1204 O O . ASN A 1 165 ? 5.992 10.229 -2.124 1.00 90.69 165 ASN A O 1
ATOM 1208 N N . VAL A 1 166 ? 4.850 11.356 -3.684 1.00 89.88 166 VAL A N 1
ATOM 1209 C CA . VAL A 1 166 ? 5.814 11.133 -4.763 1.00 89.88 166 VAL A CA 1
ATOM 1210 C C . VAL A 1 166 ? 6.838 12.257 -4.769 1.00 89.88 166 VAL A C 1
ATOM 1212 O O . VAL A 1 166 ? 6.509 13.438 -4.855 1.0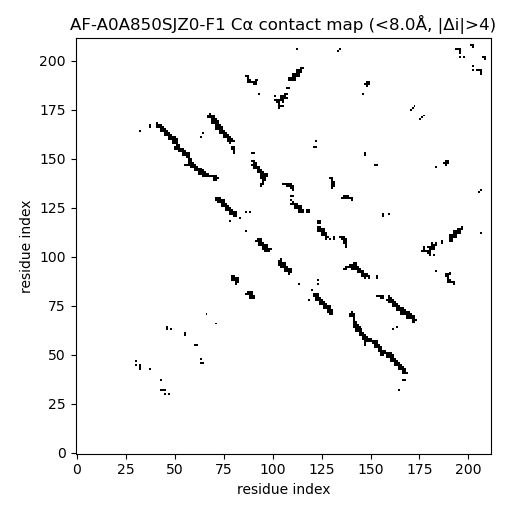0 89.88 166 VAL A O 1
ATOM 1215 N N . GLN A 1 167 ? 8.108 11.879 -4.740 1.00 87.50 167 GLN A N 1
ATOM 1216 C CA . GLN A 1 167 ? 9.242 12.796 -4.723 1.00 87.50 167 GLN A CA 1
ATOM 1217 C C . GLN A 1 167 ? 9.936 12.882 -6.082 1.00 87.50 167 GLN A C 1
ATOM 1219 O O . GLN A 1 167 ? 10.460 13.937 -6.460 1.00 87.50 167 GLN A O 1
ATOM 1224 N N . ARG A 1 168 ? 9.990 11.763 -6.816 1.00 87.94 168 ARG A N 1
ATOM 1225 C CA . ARG A 1 168 ? 10.760 11.639 -8.059 1.00 87.94 168 ARG A CA 1
ATOM 1226 C C . ARG A 1 168 ? 10.074 10.728 -9.064 1.00 87.94 168 ARG A C 1
ATOM 1228 O O . ARG A 1 168 ? 9.408 9.768 -8.695 1.00 87.94 168 ARG A O 1
ATOM 1235 N N . VAL A 1 169 ? 10.340 11.000 -10.338 1.00 89.50 169 VAL A N 1
ATOM 1236 C CA . VAL A 1 169 ? 10.084 10.077 -11.446 1.00 89.50 169 VAL A CA 1
ATOM 1237 C C . VAL A 1 169 ? 11.392 9.362 -11.776 1.00 89.50 169 VAL A C 1
ATOM 1239 O O . VAL A 1 169 ? 12.415 10.014 -11.987 1.00 89.50 169 VAL A O 1
ATOM 1242 N N . LEU A 1 170 ? 11.365 8.031 -11.797 1.00 89.00 170 LEU A N 1
ATOM 1243 C CA . LEU A 1 170 ? 12.529 7.166 -12.009 1.00 89.00 170 LEU A CA 1
ATOM 1244 C C . LEU A 1 170 ? 12.664 6.664 -13.455 1.00 89.00 170 LEU A C 1
ATOM 1246 O O . LEU A 1 170 ? 13.727 6.186 -13.843 1.00 89.00 170 LEU A O 1
ATOM 1250 N N . GLY A 1 171 ? 11.605 6.759 -14.260 1.00 88.25 171 GLY A N 1
ATOM 1251 C CA . GLY A 1 171 ? 11.575 6.252 -15.632 1.00 88.25 171 GLY A CA 1
ATOM 1252 C C . GLY A 1 171 ? 10.148 6.018 -16.116 1.00 88.25 171 GLY A C 1
ATOM 1253 O O . GLY A 1 171 ? 9.213 6.603 -15.576 1.00 88.25 171 GLY A O 1
ATOM 1254 N N . SER A 1 172 ? 9.973 5.156 -17.123 1.00 87.56 172 SER A N 1
ATOM 1255 C CA . SER A 1 172 ? 8.639 4.787 -17.610 1.00 87.56 172 SER A CA 1
ATOM 1256 C C . SER A 1 172 ? 8.530 3.333 -18.066 1.00 87.56 172 SER A C 1
ATOM 1258 O O . SER A 1 172 ? 9.504 2.748 -18.559 1.00 87.56 172 SER A O 1
ATOM 1260 N N . MET A 1 173 ? 7.309 2.802 -18.005 1.00 81.44 173 MET A N 1
ATOM 1261 C CA . MET A 1 173 ? 6.921 1.488 -18.527 1.00 81.44 173 MET A CA 1
ATOM 1262 C C . MET A 1 173 ? 7.271 1.311 -20.004 1.00 81.44 173 MET A C 1
ATOM 1264 O O . MET A 1 173 ? 7.683 0.229 -20.409 1.00 81.44 173 MET A O 1
ATOM 1268 N N . SER A 1 174 ? 7.206 2.382 -20.802 1.00 81.81 174 SER A N 1
ATOM 1269 C CA . SER A 1 174 ? 7.535 2.322 -22.234 1.00 81.81 174 SER A CA 1
ATOM 1270 C C . SER A 1 174 ? 8.997 1.950 -22.515 1.00 81.81 174 SER A C 1
ATOM 1272 O O . SER A 1 174 ? 9.303 1.372 -23.555 1.00 81.81 174 SER A O 1
ATOM 1274 N N . SER A 1 175 ? 9.900 2.281 -21.589 1.00 83.12 175 SER A N 1
ATOM 1275 C CA . SER A 1 175 ? 11.343 2.058 -21.725 1.00 83.12 175 SER A CA 1
ATOM 1276 C C . SER A 1 175 ? 11.854 0.829 -20.976 1.00 83.12 175 SER A C 1
ATOM 1278 O O . SER A 1 175 ? 12.928 0.330 -21.300 1.00 83.12 175 SER A O 1
ATOM 1280 N N . ALA A 1 176 ? 11.122 0.368 -19.963 1.00 85.81 176 ALA A N 1
ATOM 1281 C CA . ALA A 1 176 ? 11.534 -0.740 -19.110 1.00 85.81 176 ALA A CA 1
ATOM 1282 C C . ALA A 1 176 ? 10.300 -1.473 -18.552 1.00 85.81 176 ALA A C 1
ATOM 1284 O O . ALA A 1 176 ? 10.017 -1.348 -17.354 1.00 85.81 176 ALA A O 1
ATOM 1285 N N . PRO A 1 177 ? 9.555 -2.218 -19.391 1.00 83.56 177 PRO A N 1
ATOM 1286 C CA . PRO A 1 177 ? 8.384 -2.970 -18.950 1.00 83.56 177 PRO A CA 1
ATOM 1287 C C . PRO A 1 177 ? 8.758 -4.037 -17.914 1.00 83.56 177 PRO A C 1
ATOM 1289 O O . PRO A 1 177 ? 9.933 -4.331 -17.685 1.00 83.56 177 PRO A O 1
ATOM 1292 N N . TYR A 1 178 ? 7.765 -4.576 -17.217 1.00 85.62 178 TYR A N 1
ATOM 1293 C CA . TYR A 1 178 ? 7.965 -5.793 -16.439 1.00 85.62 178 TYR A CA 1
ATOM 1294 C C . TYR A 1 178 ? 8.064 -6.994 -17.382 1.00 85.62 178 TYR A C 1
ATOM 1296 O O . TYR A 1 178 ? 7.236 -7.151 -18.273 1.00 85.62 178 TYR A O 1
ATOM 1304 N N . ASP A 1 179 ? 9.094 -7.817 -17.180 1.00 86.06 179 ASP A N 1
ATOM 1305 C CA . ASP A 1 179 ? 9.289 -9.071 -17.919 1.00 86.06 179 ASP A CA 1
ATOM 1306 C C . ASP A 1 179 ? 8.666 -10.273 -17.183 1.00 86.06 179 ASP A C 1
ATOM 1308 O O . ASP A 1 179 ? 8.535 -11.363 -17.740 1.00 86.06 179 ASP A O 1
ATOM 1312 N N . GLU A 1 180 ? 8.279 -10.066 -15.923 1.00 89.25 180 GLU A N 1
ATOM 1313 C CA . GLU A 1 180 ? 7.684 -11.058 -15.037 1.00 89.25 180 GLU A CA 1
ATOM 1314 C C . GLU A 1 180 ? 6.250 -10.664 -14.688 1.00 89.25 180 GLU A C 1
ATOM 1316 O O . GLU A 1 180 ? 5.927 -9.484 -14.560 1.00 89.25 180 GLU A O 1
ATOM 1321 N N . MET A 1 181 ? 5.404 -11.676 -14.502 1.00 94.00 181 MET A N 1
ATOM 1322 C CA . MET A 1 181 ? 4.009 -11.517 -14.110 1.00 94.00 181 MET A CA 1
ATOM 1323 C C . MET A 1 181 ? 3.841 -11.891 -12.641 1.00 94.00 181 MET A C 1
ATOM 1325 O O . MET A 1 181 ? 4.280 -12.966 -12.225 1.00 94.00 181 MET A O 1
ATOM 1329 N N . LYS A 1 182 ? 3.153 -11.037 -11.882 1.00 95.38 182 LYS A N 1
ATOM 1330 C CA . LYS A 1 182 ? 2.752 -11.309 -10.496 1.00 95.38 182 LYS A CA 1
ATOM 1331 C C . LYS A 1 182 ? 1.432 -10.604 -10.213 1.00 95.38 182 LYS A C 1
ATOM 1333 O O . LYS A 1 182 ? 1.375 -9.375 -10.242 1.00 95.38 182 LYS A O 1
ATOM 1338 N N . LEU A 1 183 ? 0.360 -11.364 -9.994 1.00 93.75 183 LEU A N 1
ATOM 1339 C CA . LEU A 1 183 ? -0.988 -10.811 -9.856 1.00 93.75 183 LEU A CA 1
ATOM 1340 C C . LEU A 1 183 ? -1.346 -10.584 -8.381 1.00 93.75 183 LEU A C 1
ATOM 1342 O O . LEU A 1 183 ? -0.852 -11.304 -7.514 1.00 93.75 183 LEU A O 1
ATOM 1346 N N . PRO A 1 184 ? -2.284 -9.666 -8.070 1.00 89.81 184 PRO A N 1
ATOM 1347 C CA . PRO A 1 184 ? -2.760 -9.485 -6.698 1.00 89.81 184 PRO A CA 1
ATOM 1348 C C . PRO A 1 184 ? -3.302 -10.777 -6.068 1.00 89.81 184 PRO A C 1
ATOM 1350 O O . PRO A 1 184 ? -3.161 -10.986 -4.869 1.00 89.81 184 PRO A O 1
ATOM 1353 N N . ALA A 1 185 ? -3.910 -11.648 -6.880 1.00 88.06 185 ALA A N 1
ATOM 1354 C CA . ALA A 1 185 ? -4.469 -12.924 -6.436 1.00 88.06 185 ALA A CA 1
ATOM 1355 C C . ALA A 1 185 ? -3.404 -13.965 -6.041 1.00 88.06 185 ALA A C 1
ATOM 1357 O O . ALA A 1 185 ? -3.742 -14.939 -5.374 1.00 88.06 185 ALA A O 1
ATOM 1358 N N . ASP A 1 186 ? -2.146 -13.759 -6.438 1.00 91.25 186 ASP A N 1
ATOM 1359 C CA . ASP A 1 186 ? -1.022 -14.635 -6.092 1.00 91.25 186 ASP A CA 1
ATOM 1360 C C . ASP A 1 186 ? -0.384 -14.244 -4.746 1.00 91.25 186 ASP A C 1
ATOM 1362 O O . ASP A 1 186 ? 0.524 -14.921 -4.262 1.00 91.25 186 ASP A O 1
ATOM 1366 N N . LEU A 1 187 ? -0.821 -13.130 -4.148 1.00 93.56 187 LEU A N 1
ATOM 1367 C CA . LEU A 1 187 ? -0.283 -12.620 -2.894 1.00 93.56 187 LEU A CA 1
ATOM 1368 C C . LEU A 1 187 ? -1.007 -13.235 -1.697 1.00 93.56 187 LEU A C 1
ATOM 1370 O O . LEU A 1 187 ? -2.234 -13.311 -1.643 1.00 93.56 187 LEU A O 1
ATOM 1374 N N . GLU A 1 188 ? -0.229 -13.608 -0.688 1.00 93.06 188 GLU A N 1
ATOM 1375 C CA . GLU A 1 188 ? -0.760 -13.994 0.615 1.00 93.06 188 GLU A CA 1
ATOM 1376 C C . GLU A 1 188 ? -1.110 -12.765 1.455 1.00 93.06 188 GLU A C 1
ATOM 1378 O O . GLU A 1 188 ? -0.447 -11.725 1.367 1.00 93.06 188 GLU A O 1
ATOM 1383 N N . HIS A 1 189 ? -2.116 -12.915 2.316 1.00 90.44 189 HIS A N 1
ATOM 1384 C CA . HIS A 1 189 ? -2.554 -11.874 3.237 1.00 90.44 189 HIS A CA 1
ATOM 1385 C C . HIS A 1 189 ? -1.433 -11.351 4.151 1.00 90.44 189 HIS A C 1
ATOM 1387 O O . HIS A 1 189 ? -0.556 -12.098 4.581 1.00 90.44 189 HIS A O 1
ATOM 1393 N N . GLY A 1 190 ? -1.515 -10.054 4.465 1.00 89.81 190 GLY A N 1
ATOM 1394 C CA . GLY A 1 190 ? -0.646 -9.353 5.410 1.00 89.81 190 GLY A CA 1
ATOM 1395 C C . GLY A 1 190 ? 0.619 -8.808 4.752 1.00 89.81 190 GLY A C 1
ATOM 1396 O O . GLY A 1 190 ? 1.193 -9.435 3.863 1.00 89.81 190 GLY A O 1
ATOM 1397 N N . ASN A 1 191 ? 1.069 -7.630 5.178 1.00 94.00 191 ASN A N 1
ATOM 1398 C CA . ASN A 1 191 ? 2.346 -7.060 4.743 1.00 94.00 191 ASN A CA 1
ATOM 1399 C C . ASN A 1 191 ? 3.502 -7.573 5.613 1.00 94.00 191 ASN A C 1
ATOM 1401 O O . ASN A 1 191 ? 3.287 -7.842 6.794 1.00 94.00 191 ASN A O 1
ATOM 1405 N N . PRO A 1 192 ? 4.732 -7.654 5.077 1.00 92.19 192 PRO A N 1
ATOM 1406 C CA . PRO A 1 192 ? 5.923 -7.628 5.918 1.00 92.19 192 PRO A CA 1
ATOM 1407 C C . PRO A 1 192 ? 5.907 -6.345 6.757 1.00 92.19 192 PRO A C 1
ATOM 1409 O O . PRO A 1 192 ? 5.800 -5.252 6.193 1.00 92.19 192 PRO A O 1
ATOM 1412 N N . VAL A 1 193 ? 5.967 -6.484 8.082 1.00 90.44 193 VAL A N 1
ATOM 1413 C CA . VAL A 1 193 ? 5.990 -5.358 9.021 1.00 90.44 193 VAL A CA 1
ATOM 1414 C C . VAL A 1 193 ? 7.291 -5.386 9.804 1.00 90.44 193 VAL A C 1
ATOM 1416 O O . VAL A 1 193 ? 7.643 -6.398 10.404 1.00 90.44 193 VAL A O 1
ATOM 1419 N N . PHE A 1 194 ? 7.977 -4.253 9.801 1.00 88.06 194 PHE A N 1
ATOM 1420 C CA . PHE A 1 194 ? 9.223 -4.017 10.505 1.00 88.06 194 PHE A CA 1
ATOM 1421 C C . PHE A 1 194 ? 8.962 -3.027 11.635 1.00 88.06 194 PHE A C 1
ATOM 1423 O O . PHE A 1 194 ? 8.545 -1.893 11.388 1.00 88.06 194 PHE A O 1
ATOM 1430 N N . ASP A 1 195 ? 9.190 -3.443 12.876 1.00 81.75 195 ASP A N 1
ATOM 1431 C CA . ASP A 1 195 ? 9.139 -2.540 14.022 1.00 81.75 195 ASP A CA 1
ATOM 1432 C C . ASP A 1 195 ? 10.548 -2.036 14.321 1.00 81.75 195 ASP A C 1
ATOM 1434 O O . ASP A 1 195 ? 11.407 -2.791 14.756 1.00 81.75 195 ASP A O 1
ATOM 1438 N N . LEU A 1 196 ? 10.799 -0.755 14.057 1.00 70.38 196 LEU A N 1
ATOM 1439 C CA . LEU A 1 196 ? 12.088 -0.119 14.351 1.00 70.38 196 LEU A CA 1
ATOM 1440 C C . LEU A 1 196 ? 12.169 0.422 15.787 1.00 70.38 196 LEU A C 1
ATOM 1442 O O . LEU A 1 196 ? 13.163 1.044 16.155 1.00 70.38 196 LEU A O 1
ATOM 1446 N N . ASN A 1 197 ? 11.102 0.257 16.573 1.00 65.88 197 ASN A N 1
ATOM 1447 C CA . ASN A 1 197 ? 11.012 0.702 17.963 1.00 65.88 197 ASN A CA 1
ATOM 1448 C C . ASN A 1 197 ? 11.068 -0.467 18.953 1.00 65.88 197 ASN A C 1
ATOM 1450 O O . ASN A 1 197 ? 10.853 -0.242 20.147 1.00 65.88 197 ASN A O 1
ATOM 1454 N N . ASP A 1 198 ? 11.307 -1.694 18.484 1.00 62.00 198 ASP A N 1
ATOM 1455 C CA . ASP A 1 198 ? 11.490 -2.819 19.387 1.00 62.00 198 ASP A CA 1
ATOM 1456 C C . ASP A 1 198 ? 12.790 -2.644 20.198 1.00 62.00 198 ASP A C 1
ATOM 1458 O O . ASP A 1 198 ? 13.742 -1.976 19.793 1.00 62.00 198 ASP A O 1
ATOM 1462 N N . GLU A 1 199 ? 12.833 -3.201 21.410 1.00 58.53 199 GLU A N 1
AT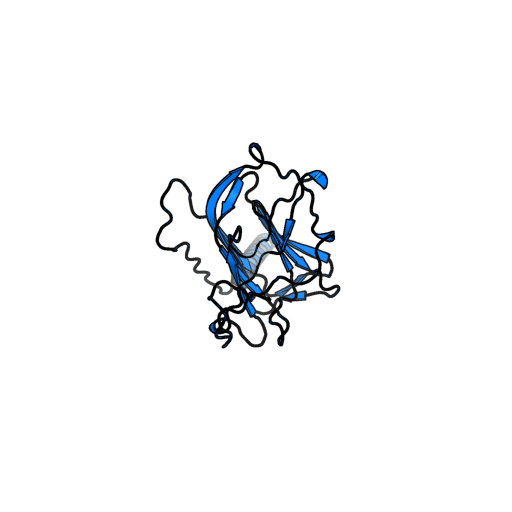OM 1463 C CA . GLU A 1 199 ? 14.047 -3.154 22.241 1.00 58.53 199 GLU A CA 1
ATOM 1464 C C . GLU A 1 199 ? 15.108 -4.168 21.766 1.00 58.53 199 GLU A C 1
ATOM 1466 O O . GLU A 1 199 ? 16.002 -4.532 22.534 1.00 58.53 199 GLU A O 1
ATOM 1471 N N . ASN A 1 200 ? 15.009 -4.668 20.527 1.00 57.91 200 ASN A N 1
ATOM 1472 C CA . ASN A 1 200 ? 15.943 -5.648 20.001 1.00 57.91 200 ASN A CA 1
ATOM 1473 C C . ASN A 1 200 ? 17.298 -4.966 19.734 1.00 57.91 200 ASN A C 1
ATOM 1475 O O . ASN A 1 200 ? 17.392 -4.100 18.862 1.00 57.91 200 ASN A O 1
ATOM 1479 N N . PRO A 1 201 ? 18.372 -5.340 20.457 1.00 56.09 201 PRO A N 1
ATOM 1480 C CA . PRO A 1 201 ? 19.680 -4.710 20.297 1.00 56.09 201 PRO A CA 1
ATOM 1481 C C . PRO A 1 201 ? 20.325 -4.976 18.929 1.00 56.09 201 PRO A C 1
ATOM 1483 O O . PRO A 1 201 ? 21.272 -4.272 18.578 1.00 56.09 201 PRO A O 1
ATOM 1486 N N . ASP A 1 202 ? 19.821 -5.960 18.176 1.00 54.59 202 ASP A N 1
ATOM 1487 C CA . ASP A 1 202 ? 20.285 -6.308 16.831 1.00 54.59 202 ASP A CA 1
ATOM 1488 C C . ASP A 1 202 ? 19.445 -5.648 15.722 1.00 54.59 202 ASP A C 1
ATOM 1490 O O . ASP A 1 202 ? 19.733 -5.831 14.540 1.00 54.59 202 ASP A O 1
ATOM 1494 N N . ASN A 1 203 ? 18.429 -4.854 16.082 1.00 58.09 203 ASN A N 1
ATOM 1495 C CA . ASN A 1 203 ? 17.683 -4.043 15.130 1.00 58.09 203 ASN A CA 1
ATOM 1496 C C . ASN A 1 203 ? 18.542 -2.850 14.695 1.00 58.09 203 ASN A C 1
ATOM 1498 O O . ASN A 1 203 ? 18.778 -1.903 15.449 1.00 58.09 203 ASN A O 1
ATOM 1502 N N . ASP A 1 204 ? 19.020 -2.888 13.456 1.00 55.69 204 ASP A N 1
ATOM 1503 C CA . ASP A 1 204 ? 19.847 -1.838 12.860 1.00 55.69 204 ASP A CA 1
ATOM 1504 C C . ASP A 1 204 ? 19.047 -0.594 12.433 1.00 55.69 204 ASP A C 1
ATOM 1506 O O . ASP A 1 204 ? 19.598 0.331 11.829 1.00 55.69 204 ASP A O 1
ATOM 1510 N N . GLY A 1 205 ? 17.749 -0.550 12.745 1.00 51.28 205 GLY A N 1
ATOM 1511 C CA . GLY A 1 205 ? 16.855 0.511 12.303 1.00 51.28 205 GLY A CA 1
ATOM 1512 C C . GLY A 1 205 ? 16.481 0.397 10.823 1.00 51.28 205 GLY A C 1
ATOM 1513 O O . GLY A 1 205 ? 15.901 1.336 10.281 1.00 51.28 205 GLY A O 1
ATOM 1514 N N . LEU A 1 206 ? 16.807 -0.719 10.158 1.00 52.72 206 LEU A N 1
ATOM 1515 C CA . LEU A 1 206 ? 16.505 -0.976 8.746 1.00 52.72 206 LEU A CA 1
ATOM 1516 C C . LEU A 1 206 ? 15.528 -2.141 8.543 1.00 52.72 206 LEU A C 1
ATOM 1518 O O . LEU A 1 206 ? 15.065 -2.342 7.420 1.00 52.72 206 LEU A O 1
ATOM 1522 N N . GLY A 1 207 ? 15.158 -2.851 9.614 1.00 49.34 207 GLY A N 1
ATOM 1523 C CA . GLY A 1 207 ? 14.208 -3.964 9.582 1.00 49.34 207 GLY A CA 1
ATOM 1524 C C . GLY A 1 207 ? 14.847 -5.338 9.362 1.00 49.34 207 GLY A C 1
ATOM 1525 O O . GLY A 1 207 ? 14.132 -6.330 9.258 1.00 49.34 207 GLY A O 1
ATOM 1526 N N . PHE A 1 208 ? 16.175 -5.454 9.320 1.00 46.75 208 PHE A N 1
ATOM 1527 C CA . PHE A 1 208 ? 16.799 -6.769 9.208 1.00 46.75 208 PHE A CA 1
ATOM 1528 C C . PHE A 1 208 ? 16.930 -7.443 10.574 1.00 46.75 208 PHE A C 1
ATOM 1530 O O . PHE A 1 208 ? 17.586 -6.929 11.474 1.00 46.75 208 PHE A O 1
ATOM 1537 N N . VAL A 1 209 ? 16.397 -8.661 10.682 1.00 40.72 209 VAL A N 1
ATOM 1538 C CA . VAL A 1 209 ? 17.003 -9.687 11.532 1.00 40.72 209 VAL A CA 1
ATOM 1539 C C . VAL A 1 209 ? 17.898 -10.505 10.606 1.00 40.72 209 VAL A C 1
ATOM 1541 O O . VAL A 1 209 ? 17.408 -11.171 9.694 1.00 40.72 209 VAL A O 1
ATOM 1544 N N . HIS A 1 210 ? 19.217 -10.430 10.782 1.00 33.94 210 HIS A N 1
ATOM 1545 C CA . HIS A 1 210 ? 20.098 -11.457 10.231 1.00 33.94 210 HIS A CA 1
ATOM 1546 C C . HIS A 1 210 ? 19.815 -12.752 11.004 1.00 33.94 210 HIS A C 1
ATOM 1548 O O . HIS A 1 210 ? 20.285 -12.907 12.127 1.00 33.94 210 HIS A O 1
ATOM 1554 N N . GLU A 1 211 ? 19.035 -13.671 10.436 1.00 35.41 211 GLU A N 1
ATOM 1555 C CA . GLU A 1 211 ? 19.059 -15.062 10.896 1.00 35.41 211 GLU A CA 1
ATOM 1556 C C . GLU A 1 211 ? 20.289 -15.759 10.288 1.00 35.41 211 GLU A C 1
ATOM 1558 O O . GLU A 1 211 ? 20.533 -15.661 9.081 1.00 35.41 211 GLU A O 1
ATOM 1563 N N . GLU A 1 212 ? 21.093 -16.394 11.151 1.00 34.34 212 GLU A N 1
ATOM 1564 C CA . GLU A 1 212 ? 22.232 -17.260 10.789 1.00 34.34 212 GLU A CA 1
ATOM 1565 C C . GLU A 1 212 ? 21.804 -18.536 10.045 1.00 34.34 212 GLU A C 1
ATOM 1567 O O . GLU A 1 212 ? 20.779 -19.148 10.426 1.00 34.34 212 GLU A O 1
#

pLDDT: mean 79.22, std 20.17, range [31.55, 97.69]